Protein AF-A0A7W0RXZ9-F1 (afdb_monomer)

Structure (mmCIF, N/CA/C/O backbone):
data_AF-A0A7W0RXZ9-F1
#
_entry.id   AF-A0A7W0RXZ9-F1
#
loop_
_atom_site.group_PDB
_atom_site.id
_atom_site.type_symbol
_atom_site.label_atom_id
_atom_site.label_alt_id
_atom_site.label_comp_id
_atom_site.label_asym_id
_atom_site.label_entity_id
_atom_site.label_seq_id
_atom_site.pdbx_PDB_ins_code
_atom_site.Cartn_x
_atom_site.Cartn_y
_atom_site.Cartn_z
_atom_site.occupancy
_atom_site.B_iso_or_equiv
_atom_site.auth_seq_id
_atom_site.auth_comp_id
_atom_site.auth_asym_id
_atom_site.auth_atom_id
_atom_site.pdbx_PDB_model_num
ATOM 1 N N . ILE A 1 1 ? -9.878 -16.386 -8.943 1.00 94.69 1 ILE A N 1
ATOM 2 C CA . ILE A 1 1 ? -8.844 -15.367 -9.263 1.00 94.69 1 ILE A CA 1
ATOM 3 C C . ILE A 1 1 ? -9.575 -14.064 -9.523 1.00 94.69 1 ILE A C 1
ATOM 5 O O . ILE A 1 1 ? -10.590 -14.105 -10.211 1.00 94.69 1 ILE A O 1
ATOM 9 N N . GLY A 1 2 ? -9.108 -12.958 -8.958 1.00 97.19 2 GLY A N 1
ATOM 10 C CA . GLY A 1 2 ? -9.632 -11.623 -9.217 1.00 97.19 2 GLY A CA 1
ATOM 11 C C . GLY A 1 2 ? -8.710 -10.838 -10.143 1.00 97.19 2 GLY A C 1
ATOM 12 O O . GLY A 1 2 ? -7.491 -10.904 -9.982 1.00 97.19 2 GLY A O 1
ATOM 13 N N . LEU A 1 3 ? -9.295 -10.104 -11.083 1.00 98.25 3 LEU A N 1
ATOM 14 C CA . LEU A 1 3 ? -8.614 -9.111 -11.908 1.00 98.25 3 LEU A CA 1
ATOM 15 C C . LEU A 1 3 ? -9.191 -7.729 -11.593 1.00 98.25 3 LEU A C 1
ATOM 17 O O . LEU A 1 3 ? -10.402 -7.530 -11.698 1.00 98.25 3 LEU A O 1
ATOM 21 N N . ILE A 1 4 ? -8.328 -6.798 -11.200 1.00 97.75 4 ILE A N 1
ATOM 22 C CA . ILE A 1 4 ? -8.679 -5.413 -10.874 1.00 97.75 4 ILE A CA 1
ATOM 23 C C . ILE A 1 4 ? -7.952 -4.506 -11.865 1.00 97.75 4 ILE A C 1
ATOM 25 O O . ILE A 1 4 ? -6.741 -4.644 -12.051 1.00 97.75 4 ILE A O 1
ATOM 29 N N . ASP A 1 5 ? -8.675 -3.570 -12.473 1.00 97.62 5 ASP A N 1
ATOM 30 C CA . ASP A 1 5 ? -8.052 -2.461 -13.192 1.00 97.62 5 ASP A CA 1
ATOM 31 C C . ASP A 1 5 ? -7.591 -1.408 -12.177 1.00 97.62 5 ASP A C 1
ATOM 33 O O . ASP A 1 5 ? -8.399 -0.741 -11.530 1.00 97.62 5 ASP A O 1
ATOM 37 N N . ALA A 1 6 ? -6.276 -1.307 -12.012 1.00 96.81 6 ALA A N 1
ATOM 38 C CA . ALA A 1 6 ? -5.608 -0.369 -11.120 1.00 96.81 6 ALA A CA 1
ATOM 39 C C . ALA A 1 6 ? -4.872 0.731 -11.905 1.00 96.81 6 ALA A C 1
ATOM 41 O O . ALA A 1 6 ? -3.999 1.417 -11.370 1.00 96.81 6 ALA A O 1
ATOM 42 N N . SER A 1 7 ? -5.221 0.928 -13.180 1.00 97.62 7 SER A N 1
ATOM 43 C CA . SER A 1 7 ? -4.562 1.896 -14.066 1.00 97.62 7 SER A CA 1
ATOM 44 C C . SER A 1 7 ? -4.671 3.330 -13.563 1.00 97.62 7 SER A C 1
ATOM 46 O O . SER A 1 7 ? -3.842 4.158 -13.922 1.00 97.62 7 SER A O 1
ATOM 48 N N . ALA A 1 8 ? -5.630 3.620 -12.683 1.00 96.12 8 ALA A N 1
ATOM 49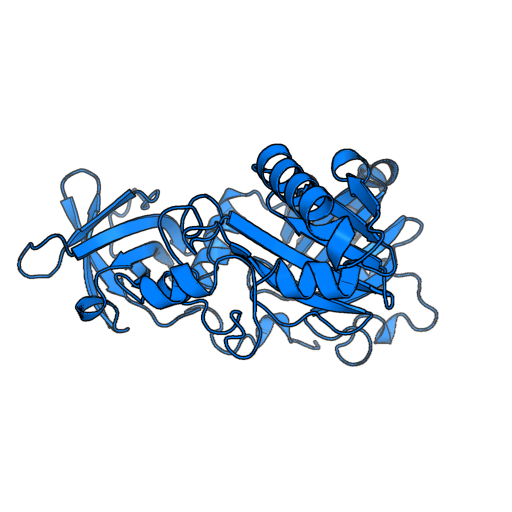 C CA . ALA A 1 8 ? -5.759 4.919 -12.039 1.00 96.12 8 ALA A CA 1
ATOM 50 C C . ALA A 1 8 ? -4.587 5.273 -11.109 1.00 96.12 8 ALA A C 1
ATOM 52 O O . ALA A 1 8 ? -4.444 6.447 -10.794 1.00 96.12 8 ALA A O 1
ATOM 53 N N . PHE A 1 9 ? -3.765 4.315 -10.650 1.00 97.31 9 PHE A N 1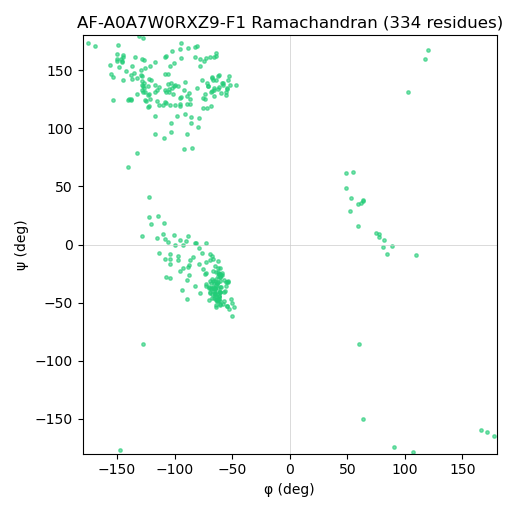
ATOM 54 C CA . PHE A 1 9 ? -2.631 4.611 -9.767 1.00 97.31 9 PHE A CA 1
ATOM 55 C C . PHE A 1 9 ? -1.719 5.703 -10.322 1.00 97.31 9 PHE A C 1
ATOM 57 O O . PHE A 1 9 ? -1.479 5.782 -11.522 1.00 97.31 9 PHE A O 1
ATOM 64 N N . THR A 1 10 ? -1.163 6.511 -9.433 1.00 98.00 10 THR A N 1
ATOM 65 C CA . THR A 1 10 ?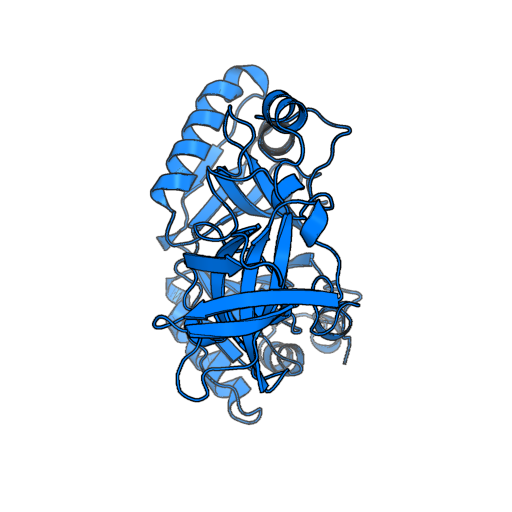 -0.194 7.548 -9.786 1.00 98.00 10 THR A CA 1
ATOM 66 C C . THR A 1 10 ? 1.175 6.909 -9.956 1.00 98.00 10 THR A C 1
ATOM 68 O O . THR A 1 10 ? 1.555 6.069 -9.139 1.00 98.00 10 THR A O 1
ATOM 71 N N . LYS A 1 11 ? 1.909 7.255 -11.018 1.00 98.44 11 LYS A N 1
ATOM 72 C CA . LYS A 1 11 ? 3.141 6.553 -11.404 1.00 98.44 11 LYS A CA 1
ATOM 73 C C . LYS A 1 11 ? 4.224 7.541 -11.818 1.00 98.44 11 LYS A C 1
ATOM 75 O O . LYS A 1 11 ? 4.042 8.289 -12.774 1.00 98.44 11 LYS A O 1
ATOM 80 N N . HIS A 1 12 ? 5.386 7.462 -11.179 1.00 98.62 12 HIS A N 1
ATOM 81 C CA . HIS A 1 12 ? 6.537 8.300 -11.515 1.00 98.62 12 HIS A CA 1
ATOM 82 C C . HIS A 1 12 ? 7.789 7.457 -11.759 1.00 98.62 12 HIS A C 1
ATOM 84 O O . HIS A 1 12 ? 8.101 6.555 -10.979 1.00 98.62 12 HIS A O 1
ATOM 90 N N . PHE A 1 13 ? 8.551 7.781 -12.805 1.00 98.50 13 PHE A N 1
ATOM 91 C CA . PHE A 1 13 ? 9.939 7.330 -12.927 1.00 98.50 13 PHE A CA 1
ATOM 92 C C . PHE A 1 13 ? 10.872 8.401 -12.392 1.00 98.50 13 PHE A C 1
ATOM 94 O O . PHE A 1 13 ? 10.816 9.542 -12.841 1.00 98.50 13 PHE A O 1
ATOM 101 N N . LEU A 1 14 ? 11.752 8.018 -11.472 1.00 98.56 14 LEU A N 1
ATOM 102 C CA . LEU A 1 14 ? 12.787 8.898 -10.945 1.00 98.56 14 LEU A CA 1
ATOM 103 C C . LEU A 1 14 ? 14.164 8.339 -11.293 1.00 98.56 14 LEU A C 1
ATOM 105 O O . LEU A 1 14 ? 14.390 7.130 -11.191 1.00 98.56 14 LEU A O 1
ATOM 109 N N . ARG A 1 15 ? 15.086 9.209 -11.708 1.00 98.31 15 ARG A N 1
ATOM 110 C CA . ARG A 1 15 ? 16.473 8.855 -12.041 1.00 98.31 15 ARG A CA 1
ATOM 111 C C . ARG A 1 15 ? 17.445 9.963 -11.656 1.00 98.31 15 ARG A C 1
ATOM 113 O O . ARG A 1 15 ? 17.043 11.111 -11.511 1.00 98.31 15 ARG A O 1
ATOM 120 N N . GLY A 1 16 ? 18.728 9.629 -11.593 1.00 97.88 16 GLY A N 1
ATOM 121 C CA . GLY A 1 16 ? 19.816 10.593 -11.411 1.00 97.88 16 GLY A CA 1
ATOM 122 C C . GLY A 1 16 ? 20.587 10.365 -10.113 1.00 97.88 16 GLY A C 1
ATOM 123 O O . GLY A 1 16 ? 20.061 9.734 -9.201 1.00 97.88 16 GLY A O 1
ATOM 124 N N . PRO A 1 17 ? 21.823 10.872 -10.013 1.00 97.44 17 PRO A N 1
ATOM 125 C CA . PRO A 1 17 ? 22.741 10.536 -8.922 1.00 97.44 17 PRO A CA 1
ATOM 126 C C . PRO A 1 17 ? 22.228 10.941 -7.530 1.00 97.44 17 PRO A C 1
ATOM 128 O O . PRO A 1 17 ? 22.601 10.324 -6.538 1.00 97.44 17 PRO A O 1
ATOM 131 N N . GLY A 1 18 ? 21.349 11.949 -7.438 1.00 98.12 18 GLY A N 1
ATOM 132 C CA . GLY A 1 18 ? 20.779 12.388 -6.160 1.00 98.12 18 GLY A CA 1
ATOM 133 C C . GLY A 1 18 ? 19.570 11.583 -5.683 1.00 98.12 18 GLY A C 1
ATOM 134 O O . GLY A 1 18 ? 19.141 11.733 -4.540 1.00 98.12 18 GLY A O 1
ATOM 135 N N . VAL A 1 19 ? 18.993 10.722 -6.531 1.00 98.50 19 VAL A N 1
ATOM 136 C CA . VAL A 1 19 ? 17.669 10.128 -6.275 1.00 98.50 19 VAL A CA 1
ATOM 137 C C . VAL A 1 19 ? 17.666 9.187 -5.071 1.00 98.50 19 VAL A C 1
ATOM 139 O O . VAL A 1 19 ? 16.698 9.164 -4.313 1.00 98.50 19 VAL A O 1
ATOM 142 N N . SER A 1 20 ? 18.745 8.427 -4.870 1.00 98.31 20 SER A N 1
ATOM 143 C CA . SER A 1 20 ? 18.849 7.475 -3.764 1.00 98.31 20 SER A CA 1
ATOM 144 C C . SER A 1 20 ? 18.921 8.204 -2.418 1.00 98.31 20 SER A C 1
ATOM 146 O O . SER A 1 20 ? 18.182 7.858 -1.503 1.00 98.31 20 SER A O 1
ATOM 148 N N . ALA A 1 21 ? 19.744 9.252 -2.307 1.00 98.38 21 ALA A N 1
ATOM 149 C CA . ALA A 1 21 ? 19.821 10.067 -1.092 1.00 98.38 21 ALA A CA 1
ATOM 150 C C . ALA A 1 21 ? 18.504 10.814 -0.828 1.00 98.38 21 ALA A C 1
ATOM 152 O O . ALA A 1 21 ? 18.001 10.810 0.295 1.00 98.38 21 ALA A O 1
ATOM 153 N N . PHE A 1 22 ? 17.897 11.372 -1.880 1.00 98.75 22 PHE A N 1
ATOM 154 C CA . PHE A 1 22 ? 16.609 12.049 -1.781 1.00 98.75 22 PHE A CA 1
ATOM 155 C C . PHE A 1 22 ? 15.493 11.123 -1.303 1.00 98.75 22 PHE A C 1
ATOM 157 O O . PHE A 1 22 ? 14.804 11.473 -0.355 1.00 98.75 22 PHE A O 1
ATOM 164 N N . LEU A 1 23 ? 15.296 9.953 -1.922 1.00 98.62 23 LEU A N 1
ATOM 165 C CA . LEU A 1 23 ? 14.218 9.036 -1.533 1.00 98.62 23 LEU A CA 1
ATOM 166 C C . LEU A 1 23 ? 14.438 8.435 -0.143 1.00 98.62 23 LEU A C 1
ATOM 168 O O . LEU A 1 23 ? 13.461 8.129 0.550 1.00 98.62 23 LEU A O 1
ATOM 172 N N . ASP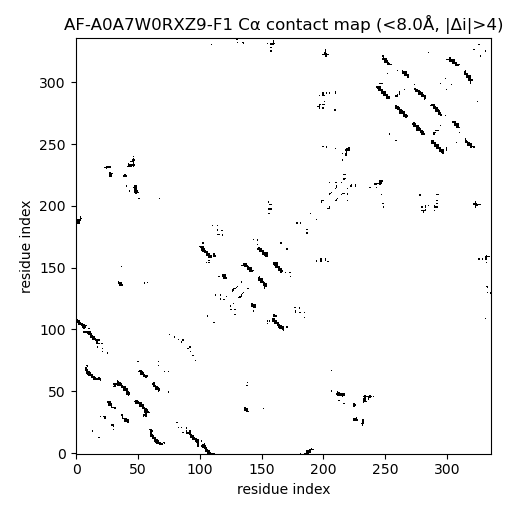 A 1 24 ? 15.699 8.274 0.266 1.00 98.31 24 ASP A N 1
ATOM 173 C CA . ASP A 1 24 ? 16.022 7.898 1.634 1.00 98.31 24 ASP A CA 1
ATOM 174 C C . ASP A 1 24 ? 15.570 9.015 2.591 1.00 98.31 24 ASP A C 1
ATOM 176 O O . ASP A 1 24 ? 14.741 8.773 3.455 1.00 98.31 24 ASP A O 1
ATOM 180 N N . TRP A 1 25 ? 15.947 10.271 2.379 1.00 98.62 25 TRP A N 1
ATOM 181 C CA . TRP A 1 25 ? 15.463 11.368 3.226 1.00 98.62 25 TRP A CA 1
ATOM 182 C C . TRP A 1 25 ? 13.939 11.620 3.135 1.00 98.62 25 TRP A C 1
ATOM 184 O O . TRP A 1 25 ? 13.289 11.963 4.123 1.00 98.62 25 TRP A O 1
ATOM 194 N N . PHE A 1 26 ? 13.345 11.482 1.954 1.00 98.62 26 PHE A N 1
ATOM 195 C CA . PHE A 1 26 ? 11.951 11.846 1.687 1.00 98.62 26 PHE A CA 1
ATOM 196 C C . PHE A 1 26 ? 10.957 10.866 2.316 1.00 98.62 26 PHE A C 1
ATOM 198 O O . PHE A 1 26 ? 9.810 11.233 2.577 1.00 98.62 26 PHE A O 1
ATOM 205 N N . THR A 1 27 ? 11.378 9.619 2.553 1.00 98.50 27 THR A N 1
ATOM 206 C CA . THR A 1 27 ? 10.480 8.551 2.996 1.00 98.50 27 THR A CA 1
ATOM 207 C C . THR A 1 27 ? 10.933 7.859 4.280 1.00 98.50 27 THR A C 1
ATOM 209 O O . THR A 1 27 ? 12.118 7.779 4.595 1.00 98.50 27 THR A O 1
ATOM 212 N N . THR A 1 28 ? 9.972 7.331 5.041 1.00 98.62 28 THR A N 1
ATOM 213 C CA . THR A 1 28 ? 10.212 6.814 6.398 1.00 98.62 28 THR A CA 1
ATOM 214 C C . THR A 1 28 ? 10.960 5.486 6.444 1.00 98.62 28 THR A C 1
ATOM 216 O O . THR A 1 28 ? 11.559 5.161 7.466 1.00 98.62 28 THR A O 1
ATOM 219 N N . ASN A 1 29 ? 10.893 4.674 5.389 1.00 98.12 29 ASN A N 1
ATOM 220 C CA . ASN A 1 29 ? 11.461 3.326 5.370 1.00 98.12 29 ASN A CA 1
ATOM 221 C C . ASN A 1 29 ? 12.868 3.305 4.748 1.00 98.12 29 ASN A C 1
ATOM 223 O O . ASN A 1 29 ? 13.305 4.258 4.102 1.00 98.12 29 ASN A O 1
ATOM 227 N N . ARG A 1 30 ? 13.574 2.181 4.894 1.00 97.31 30 ARG A N 1
ATOM 228 C CA . ARG A 1 30 ? 14.785 1.899 4.114 1.00 97.31 30 ARG A CA 1
ATOM 229 C C . ARG A 1 30 ? 14.433 1.697 2.648 1.00 97.31 30 ARG A C 1
ATOM 231 O O . ARG A 1 30 ? 13.435 1.046 2.315 1.00 97.31 30 ARG A O 1
ATOM 238 N N . LEU A 1 31 ? 15.308 2.174 1.769 1.00 97.56 31 LEU A N 1
ATOM 239 C CA . LEU A 1 31 ? 15.174 1.906 0.345 1.00 97.56 31 LEU A CA 1
ATOM 240 C C . LEU A 1 31 ? 15.394 0.421 0.020 1.00 97.56 31 LEU A C 1
ATOM 242 O O . LEU A 1 31 ? 16.235 -0.246 0.635 1.00 97.56 31 LEU A O 1
ATOM 246 N N . PRO A 1 32 ? 14.659 -0.122 -0.966 1.00 97.69 32 PRO A N 1
ATOM 247 C CA . PRO A 1 32 ? 14.819 -1.507 -1.356 1.00 97.69 32 PRO A CA 1
ATOM 248 C C . PRO A 1 32 ? 16.133 -1.708 -2.125 1.00 97.69 32 PRO A C 1
ATOM 250 O O . PRO A 1 32 ? 16.728 -0.778 -2.675 1.00 97.69 32 PRO A O 1
ATOM 253 N N . LYS A 1 33 ? 16.594 -2.961 -2.193 1.00 98.25 33 LYS A N 1
ATOM 254 C CA . LYS A 1 33 ? 17.671 -3.360 -3.115 1.00 98.25 33 LYS A CA 1
ATOM 255 C C . LYS A 1 33 ? 17.172 -3.305 -4.564 1.00 98.25 33 LYS A C 1
ATOM 257 O O . LYS A 1 33 ? 15.968 -3.355 -4.806 1.00 98.25 33 LYS A O 1
ATOM 262 N N . VAL A 1 34 ? 18.087 -3.263 -5.530 1.00 98.38 34 VAL A N 1
ATOM 263 C CA . VAL A 1 34 ? 17.736 -3.360 -6.958 1.00 98.38 34 VAL A CA 1
ATOM 264 C C . VAL A 1 34 ? 16.905 -4.627 -7.225 1.00 98.38 34 VAL A C 1
ATOM 266 O O . VAL A 1 34 ? 17.208 -5.699 -6.699 1.00 98.38 34 VAL A O 1
ATOM 269 N N . GLY A 1 35 ? 15.827 -4.489 -7.999 1.00 98.12 35 GLY A N 1
ATOM 270 C CA . GLY A 1 35 ? 14.848 -5.541 -8.299 1.00 98.12 35 GLY A CA 1
ATOM 271 C C . GLY A 1 35 ? 13.850 -5.828 -7.170 1.00 98.12 35 GLY A C 1
ATOM 272 O O . GLY A 1 35 ? 13.081 -6.789 -7.251 1.00 98.12 35 GLY A O 1
ATOM 273 N N . ARG A 1 36 ? 13.860 -5.037 -6.090 1.00 98.31 36 ARG A N 1
ATOM 274 C CA . ARG A 1 36 ? 12.995 -5.222 -4.918 1.00 98.31 36 ARG A CA 1
ATOM 275 C C . ARG A 1 36 ? 12.054 -4.042 -4.720 1.00 98.31 36 ARG A C 1
ATOM 277 O O . ARG A 1 36 ? 12.319 -2.927 -5.168 1.00 98.31 36 ARG A O 1
ATOM 284 N N . LEU A 1 37 ? 10.963 -4.338 -4.025 1.00 97.19 37 LEU A N 1
ATOM 285 C CA . LEU A 1 37 ? 9.911 -3.406 -3.656 1.00 97.19 37 LEU A CA 1
ATOM 286 C C . LEU A 1 37 ? 10.001 -3.061 -2.171 1.00 97.19 37 LEU A C 1
ATOM 288 O O . LEU A 1 37 ? 10.332 -3.925 -1.352 1.00 97.19 37 LEU A O 1
ATOM 292 N N . SER A 1 38 ? 9.636 -1.835 -1.818 1.00 96.00 38 SER A N 1
ATOM 293 C CA . SER A 1 38 ? 9.268 -1.472 -0.451 1.00 96.00 38 SER A CA 1
ATOM 294 C C . SER A 1 38 ? 8.003 -0.621 -0.448 1.00 96.00 38 SER A C 1
ATOM 296 O O . SER A 1 38 ? 7.755 0.142 -1.378 1.00 96.00 38 SER A O 1
ATOM 298 N N . LEU A 1 39 ? 7.204 -0.776 0.607 1.00 96.44 39 LEU A N 1
ATOM 299 C CA . LEU A 1 39 ? 6.152 0.171 0.959 1.00 96.44 39 LEU A CA 1
ATOM 300 C C . LEU A 1 39 ? 6.750 1.186 1.937 1.00 96.44 39 LEU A C 1
ATOM 302 O O . LEU A 1 39 ? 7.454 0.798 2.879 1.00 96.44 39 LEU A O 1
ATOM 306 N N . THR A 1 40 ? 6.504 2.466 1.701 1.00 97.56 40 THR A N 1
ATOM 307 C CA . THR A 1 40 ? 7.060 3.560 2.498 1.00 97.56 40 THR A CA 1
ATOM 308 C C . THR A 1 40 ? 6.112 4.755 2.511 1.00 97.56 40 THR A C 1
ATOM 310 O O . THR A 1 40 ? 5.212 4.854 1.676 1.00 97.56 40 THR A O 1
ATOM 313 N N . TYR A 1 41 ? 6.324 5.675 3.447 1.00 98.06 41 TYR A N 1
ATOM 314 C CA . TYR A 1 41 ? 5.488 6.859 3.615 1.00 98.06 41 TYR A CA 1
ATOM 315 C C . TYR A 1 41 ? 6.328 8.115 3.453 1.00 98.06 41 TYR A C 1
ATOM 317 O O . TYR A 1 41 ? 7.463 8.157 3.919 1.00 98.06 41 TYR A O 1
ATOM 325 N N . ALA A 1 42 ? 5.766 9.139 2.822 1.00 98.00 42 ALA A N 1
ATOM 326 C CA . ALA A 1 42 ? 6.285 10.498 2.904 1.00 98.00 42 ALA A CA 1
ATOM 327 C C . ALA A 1 42 ? 5.439 11.266 3.923 1.00 98.00 42 ALA A C 1
ATOM 329 O O . ALA A 1 42 ? 4.213 11.105 3.955 1.00 98.00 42 ALA A O 1
ATOM 330 N N . LEU A 1 43 ? 6.078 12.064 4.775 1.00 98.31 43 LEU A N 1
ATOM 331 C CA . LEU A 1 43 ? 5.390 12.798 5.837 1.00 98.31 43 LEU A CA 1
ATOM 332 C C . LEU A 1 43 ? 5.196 14.266 5.473 1.00 98.31 43 LEU A C 1
ATOM 334 O O . LEU A 1 43 ? 5.778 14.775 4.523 1.00 98.31 43 LEU A O 1
ATOM 338 N N . THR A 1 44 ? 4.344 14.940 6.233 1.00 97.25 44 THR A N 1
ATOM 339 C CA . THR A 1 44 ? 4.291 16.400 6.289 1.00 97.25 44 THR A CA 1
ATOM 340 C C . THR A 1 44 ? 5.355 16.930 7.253 1.00 97.25 44 THR A C 1
ATOM 342 O O . THR A 1 44 ? 5.901 16.181 8.066 1.00 97.25 44 THR A O 1
ATOM 345 N N . GLU A 1 45 ? 5.571 18.245 7.261 1.00 96.56 45 GLU A N 1
ATOM 346 C CA . GLU A 1 45 ? 6.379 18.916 8.292 1.00 96.56 45 GLU A CA 1
ATOM 347 C C . GLU A 1 45 ? 5.831 18.699 9.712 1.00 96.56 45 GLU A C 1
ATOM 349 O O . GLU A 1 45 ? 6.589 18.727 10.677 1.00 96.56 45 GLU A O 1
ATOM 354 N N . ALA A 1 46 ? 4.528 18.419 9.844 1.00 97.00 46 ALA A N 1
ATOM 355 C CA . ALA A 1 46 ? 3.885 18.071 11.109 1.00 97.00 46 ALA A CA 1
ATOM 356 C C . ALA A 1 46 ? 4.067 16.588 11.504 1.00 97.00 46 ALA A C 1
ATOM 358 O O . ALA A 1 46 ? 3.531 16.157 12.521 1.00 97.00 46 ALA A O 1
ATOM 359 N N . GLY A 1 47 ? 4.792 15.789 10.711 1.00 97.75 47 GLY A N 1
ATOM 360 C CA . GLY A 1 47 ? 5.072 14.378 11.001 1.00 97.75 47 GLY A CA 1
ATOM 361 C C . GLY A 1 47 ? 3.912 13.414 10.724 1.00 97.75 47 GLY A C 1
ATOM 362 O O . GLY A 1 47 ? 3.984 12.238 11.085 1.00 97.75 47 GLY A O 1
ATOM 363 N N . THR A 1 48 ? 2.841 13.884 10.083 1.00 97.69 48 THR A N 1
ATOM 364 C CA . THR A 1 48 ? 1.683 13.062 9.690 1.00 97.69 48 THR A CA 1
ATOM 365 C C . THR A 1 48 ? 1.808 12.557 8.259 1.00 97.69 48 THR A C 1
ATOM 367 O O . THR A 1 48 ? 2.596 13.090 7.476 1.00 97.69 48 THR A O 1
ATOM 370 N N . VAL A 1 49 ? 1.065 11.507 7.899 1.00 97.38 49 VAL A N 1
ATOM 371 C CA . VAL A 1 49 ? 1.223 10.862 6.585 1.00 97.38 49 VAL A CA 1
ATOM 372 C C . VAL A 1 49 ? 0.753 11.790 5.464 1.00 97.38 49 VAL A C 1
ATOM 374 O O . VAL A 1 49 ? -0.417 12.173 5.391 1.00 97.38 49 VAL A O 1
ATOM 377 N N . ARG A 1 50 ? 1.671 12.132 4.555 1.00 96.25 50 ARG A N 1
ATOM 378 C CA . ARG A 1 50 ? 1.398 12.955 3.373 1.00 96.25 50 ARG A CA 1
ATOM 379 C C . ARG A 1 50 ? 1.081 12.121 2.143 1.00 96.25 50 ARG A C 1
ATOM 381 O O . ARG A 1 50 ? 0.199 12.526 1.394 1.00 96.25 50 ARG A O 1
ATOM 388 N N . SER A 1 51 ? 1.779 11.004 1.964 1.00 95.75 51 SER A N 1
ATOM 389 C CA . SER A 1 51 ? 1.606 10.081 0.840 1.00 95.75 51 SER A CA 1
ATOM 390 C C . SER A 1 51 ? 2.100 8.686 1.232 1.00 95.75 51 SER A C 1
ATOM 392 O O . SER A 1 51 ? 2.980 8.545 2.085 1.00 95.75 51 SER A O 1
ATOM 394 N N . GLU A 1 52 ? 1.567 7.661 0.577 1.00 96.56 52 GLU A N 1
ATOM 395 C CA . GLU A 1 52 ? 2.063 6.283 0.631 1.00 96.56 52 GLU A CA 1
ATOM 396 C C . GLU A 1 52 ? 2.615 5.906 -0.746 1.00 96.56 52 GLU A C 1
ATOM 398 O O . GLU A 1 52 ? 1.986 6.189 -1.767 1.00 96.56 52 GLU A O 1
ATOM 403 N N . TYR A 1 53 ? 3.784 5.266 -0.770 1.00 97.44 53 TYR A N 1
ATOM 404 C CA . TYR A 1 53 ? 4.443 4.834 -1.996 1.00 97.44 53 TYR A CA 1
ATOM 405 C C . TYR A 1 53 ? 4.819 3.360 -1.933 1.00 97.44 53 TYR A C 1
ATOM 407 O O . TYR A 1 53 ? 5.486 2.913 -0.997 1.00 97.44 53 TYR A O 1
ATOM 415 N N . THR A 1 54 ? 4.500 2.638 -3.003 1.00 98.06 54 THR A N 1
ATOM 416 C CA . THR A 1 54 ? 5.252 1.444 -3.386 1.00 98.06 54 THR A CA 1
ATOM 417 C C . THR A 1 54 ? 6.422 1.881 -4.261 1.00 98.06 54 THR A C 1
ATOM 419 O O . THR A 1 54 ? 6.228 2.494 -5.310 1.00 98.06 54 THR A O 1
ATOM 422 N N . ILE A 1 55 ? 7.645 1.569 -3.835 1.00 98.38 55 ILE A N 1
ATOM 423 C CA . ILE A 1 55 ? 8.876 1.903 -4.555 1.00 98.38 55 ILE A CA 1
ATOM 424 C C . ILE A 1 55 ? 9.495 0.631 -5.117 1.00 98.38 55 ILE A C 1
ATOM 426 O O . ILE A 1 55 ? 9.902 -0.245 -4.358 1.00 98.38 55 ILE A O 1
ATOM 430 N N . LEU A 1 56 ? 9.648 0.561 -6.440 1.00 98.69 56 LEU A N 1
ATOM 431 C CA . LEU A 1 56 ? 10.537 -0.386 -7.110 1.00 98.69 56 LEU A CA 1
ATOM 432 C C . LEU A 1 56 ? 11.881 0.283 -7.386 1.00 98.69 56 LEU A C 1
ATOM 434 O O . LEU A 1 56 ? 11.948 1.249 -8.147 1.00 98.69 56 LEU A O 1
ATOM 438 N N . ARG A 1 57 ? 12.972 -0.280 -6.859 1.00 98.56 57 ARG A N 1
ATOM 439 C CA . ARG A 1 57 ? 14.322 0.112 -7.285 1.00 98.56 57 ARG A CA 1
ATOM 440 C C . ARG A 1 57 ? 14.715 -0.685 -8.525 1.00 98.56 57 ARG A C 1
ATOM 442 O O . ARG A 1 57 ? 15.011 -1.873 -8.431 1.00 98.56 57 ARG A O 1
ATOM 449 N N . ARG A 1 58 ? 14.693 -0.049 -9.696 1.00 98.00 58 ARG A N 1
ATOM 450 C CA . ARG A 1 58 ? 14.981 -0.687 -10.995 1.00 98.00 58 ARG A CA 1
ATOM 451 C C . ARG A 1 58 ? 16.476 -0.795 -11.281 1.00 98.00 58 ARG A C 1
ATOM 453 O O . ARG A 1 58 ? 16.907 -1.781 -11.864 1.00 98.00 58 ARG A O 1
ATOM 460 N N . ALA A 1 59 ? 17.251 0.196 -10.856 1.00 97.75 59 ALA A N 1
ATOM 461 C CA . ALA A 1 59 ? 18.711 0.212 -10.929 1.00 97.75 59 ALA A CA 1
ATOM 462 C C . ALA A 1 59 ? 19.273 0.987 -9.728 1.00 97.75 59 ALA A C 1
ATOM 464 O O . ALA A 1 59 ? 18.509 1.417 -8.864 1.00 97.75 59 ALA A O 1
ATOM 465 N N . GLU A 1 60 ? 20.594 1.153 -9.662 1.00 96.50 60 GLU A N 1
ATOM 466 C CA . GLU A 1 60 ? 21.257 1.895 -8.582 1.00 96.50 60 GLU A CA 1
ATOM 467 C C . GLU A 1 60 ? 20.617 3.274 -8.364 1.00 96.50 60 GLU A C 1
ATOM 469 O O . GLU A 1 60 ? 20.142 3.532 -7.258 1.00 96.50 60 GLU A O 1
ATOM 474 N N . ASP A 1 61 ? 20.448 4.037 -9.449 1.00 97.19 61 ASP A N 1
ATOM 475 C CA . ASP A 1 61 ? 19.852 5.379 -9.468 1.00 97.19 61 ASP A CA 1
ATOM 476 C C . ASP A 1 61 ? 18.630 5.470 -10.394 1.00 97.19 61 ASP A C 1
ATOM 478 O O . ASP A 1 61 ? 18.451 6.430 -11.147 1.00 97.19 61 ASP A O 1
ATOM 482 N N . ALA A 1 62 ? 17.784 4.436 -10.379 1.00 98.31 62 ALA A N 1
ATOM 483 C CA . ALA A 1 62 ? 16.515 4.447 -11.102 1.00 98.31 62 ALA A CA 1
ATOM 484 C C . ALA A 1 62 ? 15.407 3.783 -10.287 1.00 98.31 62 ALA A C 1
ATOM 486 O O . ALA A 1 62 ? 15.508 2.612 -9.910 1.00 98.31 62 ALA A O 1
ATOM 487 N N . TYR A 1 63 ? 14.324 4.521 -10.075 1.00 98.75 63 TYR A N 1
ATOM 488 C CA . TYR A 1 63 ? 13.202 4.127 -9.238 1.00 98.75 63 TYR A CA 1
ATOM 489 C C . TYR A 1 63 ? 11.885 4.303 -9.988 1.00 98.75 63 TYR A C 1
ATOM 491 O O . TYR A 1 63 ? 11.746 5.164 -10.859 1.00 98.75 63 TYR A O 1
ATOM 499 N N . TYR A 1 64 ? 10.920 3.461 -9.646 1.00 98.69 64 TYR A N 1
ATOM 500 C CA . TYR A 1 64 ? 9.542 3.576 -10.087 1.00 98.69 64 TYR A CA 1
ATOM 501 C C . TYR A 1 64 ? 8.648 3.649 -8.856 1.00 98.69 64 TYR A C 1
ATOM 503 O O . TYR A 1 64 ? 8.663 2.743 -8.022 1.00 98.69 64 TYR A O 1
ATOM 511 N N . LEU A 1 65 ? 7.945 4.767 -8.725 1.00 98.50 65 LEU A N 1
ATOM 512 C CA . LEU A 1 65 ? 7.083 5.087 -7.597 1.00 98.50 65 LEU A CA 1
ATOM 513 C C . LEU A 1 65 ? 5.635 4.909 -8.028 1.00 98.50 65 LEU A C 1
ATOM 515 O O . LEU A 1 65 ? 5.231 5.448 -9.057 1.00 98.50 65 LEU A O 1
ATOM 519 N N . VAL A 1 66 ? 4.868 4.198 -7.210 1.00 98.31 66 VAL A N 1
ATOM 520 C CA . VAL A 1 66 ? 3.428 4.016 -7.378 1.00 98.31 66 VAL A CA 1
ATOM 521 C C . VAL A 1 66 ? 2.733 4.537 -6.126 1.00 98.31 66 VAL A C 1
ATOM 523 O O . VAL A 1 66 ? 3.067 4.099 -5.024 1.00 98.31 66 VAL A O 1
ATOM 526 N N . SER A 1 67 ? 1.789 5.461 -6.285 1.00 96.62 67 SER A N 1
ATOM 527 C CA . SER A 1 67 ? 0.952 5.975 -5.194 1.00 96.62 67 SER A CA 1
ATOM 528 C C . SER A 1 67 ? -0.533 5.968 -5.563 1.00 96.62 67 SER A C 1
ATOM 530 O O . SER A 1 67 ? -0.937 5.532 -6.648 1.00 96.62 67 SER A O 1
ATOM 532 N N . ALA A 1 68 ? -1.376 6.411 -4.632 1.00 93.06 68 ALA A N 1
ATOM 533 C CA . ALA A 1 68 ? -2.821 6.343 -4.774 1.00 93.06 68 ALA A CA 1
ATOM 534 C C . ALA A 1 68 ? -3.329 7.166 -5.973 1.00 93.06 68 ALA A C 1
ATOM 536 O O . ALA A 1 68 ? -2.979 8.331 -6.164 1.00 93.06 68 ALA A O 1
ATOM 537 N N . GLY A 1 69 ? -4.213 6.559 -6.768 1.00 90.81 69 GLY A N 1
ATOM 538 C CA . GLY A 1 69 ? -4.709 7.166 -8.005 1.00 90.81 69 GLY A CA 1
ATOM 539 C C . GLY A 1 69 ? -5.598 8.393 -7.813 1.00 90.81 69 GLY A C 1
ATOM 540 O O . GLY A 1 69 ? -5.536 9.341 -8.582 1.00 90.81 69 GLY A O 1
ATOM 541 N N . ALA A 1 70 ? -6.388 8.432 -6.737 1.00 89.81 70 ALA A N 1
ATOM 542 C CA . ALA A 1 70 ? -7.235 9.588 -6.429 1.00 89.81 70 ALA A CA 1
ATOM 543 C C . ALA A 1 70 ? -6.437 10.843 -6.012 1.00 89.81 70 ALA A C 1
ATOM 545 O O . ALA A 1 70 ? -7.019 11.915 -5.858 1.00 89.81 70 ALA A O 1
ATOM 546 N N . TRP A 1 71 ? -5.121 10.711 -5.820 1.00 91.94 71 TRP A N 1
ATOM 547 C CA . TRP A 1 71 ? -4.248 11.735 -5.251 1.00 91.94 71 TRP A CA 1
ATOM 548 C C . TRP A 1 71 ? -3.097 12.118 -6.191 1.00 91.94 71 TRP A C 1
ATOM 550 O O . TRP A 1 71 ? -2.095 12.644 -5.726 1.00 91.94 71 TRP A O 1
ATOM 560 N N . THR A 1 72 ? -3.236 11.915 -7.508 1.00 95.38 72 THR A N 1
ATOM 561 C CA . THR A 1 72 ? -2.171 12.179 -8.496 1.00 95.38 72 THR A CA 1
ATOM 562 C C . THR A 1 72 ? -1.549 13.563 -8.375 1.00 95.38 72 THR A C 1
ATOM 564 O O . THR A 1 72 ? -0.369 13.656 -8.055 1.00 95.38 72 THR A O 1
ATOM 567 N N . ALA A 1 73 ? -2.325 14.637 -8.553 1.00 95.75 73 ALA A N 1
ATOM 568 C CA . ALA A 1 73 ? -1.797 16.000 -8.433 1.00 95.75 73 ALA A CA 1
ATOM 569 C C . ALA A 1 73 ? -1.274 16.282 -7.015 1.00 95.75 73 ALA A C 1
ATOM 571 O O . ALA A 1 73 ? -0.232 16.898 -6.827 1.00 95.75 73 ALA A O 1
ATOM 572 N N . TYR A 1 74 ? -1.972 15.756 -6.005 1.00 94.50 74 TYR A N 1
ATOM 573 C CA . TYR A 1 74 ? -1.610 15.936 -4.606 1.00 94.50 74 TYR A CA 1
ATOM 574 C C . TYR A 1 74 ? -0.231 15.345 -4.283 1.00 94.50 74 TYR A C 1
ATOM 576 O O . TYR A 1 74 ? 0.556 15.983 -3.588 1.00 94.50 74 TYR A O 1
ATOM 584 N N . ASP A 1 75 ? 0.077 14.146 -4.763 1.00 95.31 75 ASP A N 1
ATOM 585 C CA . ASP A 1 75 ? 1.365 13.484 -4.551 1.00 95.31 75 ASP A CA 1
ATOM 586 C C . ASP A 1 75 ? 2.450 14.047 -5.473 1.00 95.31 75 ASP A C 1
ATOM 588 O O . ASP A 1 75 ? 3.565 14.300 -5.014 1.00 95.31 75 ASP A O 1
ATOM 592 N N . HIS A 1 76 ? 2.110 14.303 -6.740 1.00 97.06 76 HIS A N 1
ATOM 593 C CA . HIS A 1 76 ? 3.014 14.863 -7.742 1.00 97.06 76 HIS A CA 1
ATOM 594 C C . HIS A 1 76 ? 3.579 16.220 -7.310 1.00 97.06 76 HIS A C 1
ATOM 596 O O . HIS A 1 76 ? 4.796 16.388 -7.270 1.00 97.06 76 HIS A O 1
ATOM 602 N N . ASP A 1 77 ? 2.728 17.164 -6.901 1.00 97.31 77 ASP A N 1
ATOM 603 C CA . ASP A 1 77 ? 3.173 18.515 -6.537 1.00 97.31 77 ASP A CA 1
ATOM 604 C C . ASP A 1 77 ? 4.084 18.499 -5.304 1.00 97.31 77 ASP A C 1
ATOM 606 O O . ASP A 1 77 ? 5.074 19.228 -5.235 1.00 97.31 77 ASP A O 1
ATOM 610 N N . PHE A 1 78 ? 3.782 17.629 -4.335 1.00 97.31 78 PHE A N 1
ATOM 611 C CA . PHE A 1 78 ? 4.615 17.471 -3.146 1.00 97.31 78 PHE A CA 1
ATOM 612 C C . PHE A 1 78 ? 5.974 16.858 -3.479 1.00 97.31 78 PHE A C 1
ATOM 614 O O . PHE A 1 78 ? 6.997 17.332 -2.987 1.00 97.31 78 PHE A O 1
ATOM 621 N N . LEU A 1 79 ? 5.989 15.841 -4.344 1.00 98.38 79 LEU A N 1
ATOM 622 C CA . LEU A 1 79 ? 7.215 15.215 -4.819 1.00 98.38 79 LEU A CA 1
ATOM 623 C C . LEU A 1 79 ? 8.088 16.209 -5.596 1.00 98.38 79 LEU A C 1
ATOM 625 O O . LEU A 1 79 ? 9.275 16.321 -5.297 1.00 98.38 79 LEU A O 1
ATOM 629 N N . LEU A 1 80 ? 7.516 16.951 -6.552 1.00 98.25 80 LEU A N 1
ATOM 630 C CA . LEU A 1 80 ? 8.254 17.934 -7.348 1.00 98.25 80 LEU A CA 1
ATOM 631 C C . LEU A 1 80 ? 8.840 19.042 -6.480 1.00 98.25 80 LEU A C 1
ATOM 633 O O . LEU A 1 80 ? 10.023 19.350 -6.613 1.00 98.25 80 LEU A O 1
ATOM 637 N N . LYS A 1 81 ? 8.040 19.598 -5.563 1.00 98.19 81 LYS A N 1
ATOM 638 C CA . LYS A 1 81 ? 8.508 20.654 -4.664 1.00 98.19 81 LYS A CA 1
ATOM 639 C C . LYS A 1 81 ? 9.656 20.168 -3.781 1.00 98.19 81 LYS A C 1
ATOM 641 O O . LYS A 1 81 ? 10.657 20.862 -3.641 1.00 98.19 81 LYS A O 1
ATOM 646 N N . ALA A 1 82 ? 9.538 18.961 -3.227 1.00 98.25 82 ALA A N 1
ATOM 647 C CA . ALA A 1 82 ? 10.594 18.372 -2.411 1.00 98.25 82 ALA A CA 1
ATOM 648 C C . ALA A 1 82 ? 11.873 18.103 -3.223 1.00 98.25 82 ALA A C 1
ATOM 650 O O . ALA A 1 82 ? 12.970 18.324 -2.714 1.00 98.25 82 ALA A O 1
ATOM 651 N N . ILE A 1 83 ? 11.747 17.655 -4.479 1.00 98.44 83 ILE A N 1
ATOM 652 C CA . ILE A 1 83 ? 12.889 17.479 -5.386 1.00 98.44 83 ILE A CA 1
ATOM 653 C C . ILE A 1 83 ? 13.559 18.825 -5.673 1.00 98.44 83 ILE A C 1
ATOM 655 O O . ILE A 1 83 ? 14.778 18.920 -5.556 1.00 98.44 83 ILE A O 1
ATOM 659 N N . GLU A 1 84 ? 12.794 19.860 -6.022 1.00 98.19 84 GLU A N 1
ATOM 660 C CA . GLU A 1 84 ? 13.318 21.204 -6.299 1.00 98.19 84 GLU A CA 1
ATOM 661 C C . GLU A 1 84 ? 14.108 21.748 -5.100 1.00 98.19 84 GLU A C 1
ATOM 663 O O . GLU A 1 84 ? 15.266 22.140 -5.247 1.00 98.19 84 GLU A O 1
ATOM 668 N N . ASP A 1 85 ? 13.529 21.663 -3.900 1.00 98.12 85 ASP A N 1
ATOM 669 C CA . ASP A 1 85 ? 14.144 22.160 -2.665 1.00 98.12 85 ASP A CA 1
ATOM 670 C C . ASP A 1 85 ? 15.421 21.407 -2.280 1.00 98.12 85 ASP A C 1
ATOM 672 O O . ASP A 1 85 ? 16.320 21.975 -1.657 1.00 98.12 85 ASP A O 1
ATOM 676 N N . LYS A 1 86 ? 15.501 20.116 -2.619 1.00 97.88 86 LYS A N 1
ATOM 677 C CA . LYS A 1 86 ? 16.594 19.233 -2.197 1.00 97.88 86 LYS A CA 1
ATOM 678 C C . LYS A 1 86 ? 17.619 18.918 -3.273 1.00 97.88 86 LYS A C 1
ATOM 680 O O . LYS A 1 86 ? 18.677 18.380 -2.951 1.00 97.88 86 LYS A O 1
ATOM 685 N N . THR A 1 87 ? 17.377 19.306 -4.520 1.00 97.94 87 THR A N 1
ATOM 686 C CA . THR A 1 87 ? 18.355 19.171 -5.610 1.00 97.94 87 THR A CA 1
ATOM 687 C C . THR A 1 87 ? 19.694 19.862 -5.297 1.00 97.94 87 THR A C 1
ATOM 689 O O . THR A 1 87 ? 20.728 19.259 -5.584 1.00 97.94 87 THR A O 1
ATOM 692 N N . PRO A 1 88 ? 19.751 21.057 -4.666 1.00 98.19 88 PRO A N 1
ATOM 693 C CA . PRO A 1 88 ? 21.030 21.658 -4.273 1.00 98.19 88 PRO A CA 1
ATOM 694 C C . PRO A 1 88 ? 21.836 20.828 -3.259 1.00 98.19 88 PRO A C 1
ATOM 696 O O . PRO A 1 88 ? 23.058 20.934 -3.226 1.00 98.19 88 PRO A O 1
ATOM 699 N N . GLU A 1 89 ? 21.163 20.018 -2.436 1.00 98.06 89 GLU A N 1
ATOM 700 C CA . GLU A 1 89 ? 21.776 19.195 -1.385 1.00 98.06 89 GLU A CA 1
ATOM 701 C C . GLU A 1 89 ? 22.177 17.807 -1.903 1.00 98.06 89 GLU A C 1
ATOM 703 O O . GLU A 1 89 ? 23.297 17.357 -1.672 1.00 98.06 89 GLU A O 1
ATOM 708 N N . PHE A 1 90 ? 21.280 17.131 -2.625 1.00 97.94 90 PHE A N 1
ATOM 709 C CA . PHE A 1 90 ? 21.483 15.747 -3.069 1.00 97.94 90 PHE A CA 1
ATOM 710 C C . PHE A 1 90 ? 22.016 15.625 -4.500 1.00 97.94 90 PHE A C 1
ATOM 712 O O . PHE A 1 90 ? 22.476 14.556 -4.895 1.00 97.94 90 PHE A O 1
ATOM 719 N N . GLY A 1 91 ? 21.988 16.705 -5.279 1.00 97.75 91 GLY A N 1
ATOM 720 C CA . GLY A 1 91 ? 22.373 16.715 -6.686 1.00 97.75 91 GLY A CA 1
ATOM 721 C C . GLY A 1 91 ? 21.208 16.426 -7.642 1.00 97.75 91 GLY A C 1
ATOM 722 O O . GLY A 1 91 ? 20.053 16.347 -7.222 1.00 97.75 91 GLY A O 1
ATOM 723 N N . PRO A 1 92 ? 21.493 16.291 -8.953 1.00 97.81 92 PRO A N 1
ATOM 724 C CA . PRO A 1 92 ? 20.466 16.193 -9.986 1.00 97.81 92 PRO A CA 1
ATOM 725 C C . PRO A 1 92 ? 19.524 14.998 -9.807 1.00 97.81 92 PRO A C 1
ATOM 727 O O . PRO A 1 92 ? 19.962 13.849 -9.679 1.00 97.81 92 PRO A O 1
ATOM 730 N N . ILE A 1 93 ? 18.224 15.284 -9.870 1.00 98.62 93 ILE A N 1
ATOM 731 C CA . ILE A 1 93 ? 17.133 14.311 -9.820 1.00 98.62 93 ILE A CA 1
ATOM 732 C C . ILE A 1 93 ? 16.171 14.642 -10.959 1.00 98.62 93 ILE A C 1
ATOM 734 O O . ILE A 1 93 ? 15.733 15.778 -11.117 1.00 98.62 93 ILE A O 1
ATOM 738 N N . TYR A 1 94 ? 15.836 13.633 -11.751 1.00 98.00 94 TYR A N 1
ATOM 739 C CA . TYR A 1 94 ? 14.923 13.741 -12.878 1.00 98.00 94 TYR A CA 1
ATOM 740 C C . TYR A 1 94 ? 13.692 12.902 -12.593 1.00 98.00 94 TYR A C 1
ATOM 742 O O . TYR A 1 94 ? 13.807 11.739 -12.205 1.00 98.00 94 TYR A O 1
ATOM 750 N N . VAL A 1 95 ? 12.523 13.482 -12.820 1.00 98.19 95 VAL A N 1
ATOM 751 C CA . VAL A 1 95 ? 11.229 12.849 -12.590 1.00 98.19 95 VAL A CA 1
ATOM 752 C C . VAL A 1 95 ? 10.393 12.937 -13.857 1.00 98.19 95 VAL A C 1
ATOM 754 O O . VAL A 1 95 ? 10.341 13.974 -14.512 1.00 98.19 95 VAL A O 1
ATOM 757 N N . ALA A 1 96 ? 9.763 11.825 -14.212 1.00 98.25 96 ALA A N 1
ATOM 758 C CA . ALA A 1 96 ? 8.783 11.751 -15.278 1.00 98.25 96 ALA A CA 1
ATOM 759 C C . ALA A 1 96 ? 7.476 11.209 -14.702 1.00 98.25 96 ALA A C 1
ATOM 761 O O . ALA A 1 96 ? 7.447 10.081 -14.198 1.00 98.25 96 ALA A O 1
ATOM 762 N N . ASP A 1 97 ? 6.409 12.001 -14.791 1.00 97.81 97 ASP A N 1
ATOM 763 C CA . ASP A 1 97 ? 5.052 11.507 -14.583 1.00 97.81 97 ASP A CA 1
ATOM 764 C C . ASP A 1 97 ? 4.654 10.636 -15.779 1.00 97.81 97 ASP A C 1
ATOM 766 O O . ASP A 1 97 ? 4.617 11.075 -16.931 1.00 97.81 97 ASP A O 1
ATOM 770 N N . VAL A 1 98 ? 4.400 9.364 -15.490 1.00 98.00 98 VAL A N 1
ATOM 771 C CA . VAL A 1 98 ? 3.999 8.354 -16.470 1.00 98.00 98 VAL A CA 1
ATOM 772 C C . VAL A 1 98 ? 2.636 7.758 -16.135 1.00 98.00 98 VAL A C 1
ATOM 774 O O . VAL A 1 98 ? 2.276 6.699 -16.650 1.00 98.00 98 VAL A O 1
ATOM 777 N N . THR A 1 99 ? 1.864 8.436 -15.282 1.00 98.12 99 THR A N 1
ATOM 778 C CA . THR A 1 99 ? 0.561 7.992 -14.777 1.00 98.12 99 THR A CA 1
ATOM 779 C C . THR A 1 99 ? -0.379 7.571 -15.902 1.00 98.12 99 THR A C 1
ATOM 781 O O . THR A 1 99 ? -0.946 6.481 -15.836 1.00 98.12 99 THR A O 1
ATOM 784 N N . THR A 1 100 ? -0.494 8.383 -16.956 1.00 97.25 100 THR A N 1
ATOM 785 C CA . THR A 1 100 ? -1.379 8.133 -18.109 1.00 97.25 100 THR A CA 1
ATOM 786 C C . THR A 1 100 ? -0.747 7.276 -19.204 1.00 97.25 100 THR A C 1
ATOM 788 O O . THR A 1 100 ? -1.456 6.788 -20.077 1.00 97.25 100 THR A O 1
ATOM 791 N N . GLN A 1 101 ? 0.571 7.075 -19.159 1.00 98.25 101 GLN A N 1
ATOM 792 C CA . GLN A 1 101 ? 1.316 6.288 -20.148 1.00 98.25 101 GLN A CA 1
ATOM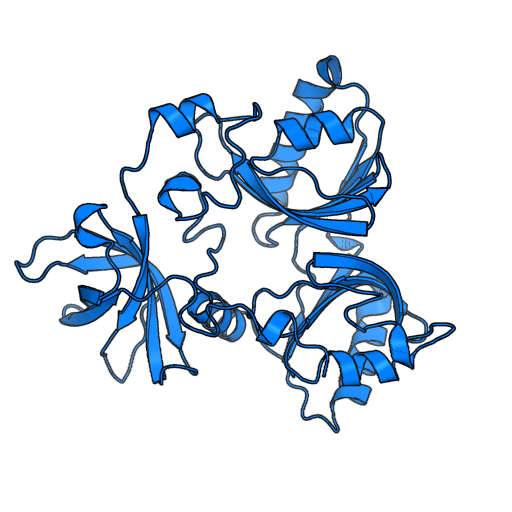 793 C C . GLN A 1 101 ? 1.347 4.793 -19.796 1.00 98.25 101 GLN A C 1
ATOM 795 O O . GLN A 1 101 ? 1.660 3.963 -20.646 1.00 98.25 101 GLN A O 1
ATOM 800 N N . TRP A 1 102 ? 1.044 4.440 -18.541 1.00 98.38 102 TRP A N 1
ATOM 801 C CA . TRP A 1 102 ? 1.107 3.067 -18.043 1.00 98.38 102 TRP A CA 1
ATOM 802 C C . TRP A 1 102 ? -0.220 2.626 -17.428 1.00 98.38 102 TRP A C 1
ATOM 804 O O . TRP A 1 102 ? -0.703 3.232 -16.468 1.00 98.38 102 TRP A O 1
ATOM 814 N N . GLY A 1 103 ? -0.764 1.526 -17.945 1.00 98.50 103 GLY A N 1
ATOM 815 C CA . GLY A 1 103 ? -1.871 0.785 -17.348 1.00 98.50 103 GLY A CA 1
ATOM 816 C C . GLY A 1 103 ? -1.392 -0.163 -16.248 1.00 98.50 103 GLY A C 1
ATOM 817 O O . GLY A 1 103 ? -0.204 -0.499 -16.172 1.00 98.50 103 GLY A O 1
ATOM 818 N N . VAL A 1 104 ? -2.309 -0.592 -15.378 1.00 98.56 104 VAL A N 1
ATOM 819 C CA . VAL A 1 104 ? -2.028 -1.580 -14.324 1.00 98.56 104 VAL A CA 1
ATOM 820 C C . VAL A 1 104 ? -3.192 -2.543 -14.189 1.00 98.56 104 VAL A C 1
ATOM 822 O O . VAL A 1 104 ? -4.316 -2.137 -13.900 1.00 98.56 104 VAL A O 1
ATOM 825 N N . PHE A 1 105 ? -2.896 -3.835 -14.287 1.00 98.62 105 PHE A N 1
ATOM 826 C CA . PHE A 1 105 ? -3.806 -4.879 -13.832 1.00 98.62 105 PHE A CA 1
ATOM 827 C C . PHE A 1 105 ? -3.276 -5.526 -12.561 1.00 98.62 105 PHE A C 1
ATOM 829 O O . PHE A 1 105 ? -2.186 -6.094 -12.568 1.00 98.62 105 PHE A O 1
ATOM 836 N N . ALA A 1 106 ? -4.050 -5.484 -11.480 1.00 97.88 106 ALA A N 1
ATOM 837 C CA . ALA A 1 106 ? -3.758 -6.265 -10.286 1.00 97.88 106 ALA A CA 1
ATOM 838 C C . ALA A 1 106 ? -4.476 -7.617 -10.385 1.00 97.88 106 ALA A C 1
ATOM 840 O O . ALA A 1 106 ? -5.707 -7.699 -10.360 1.00 97.88 106 ALA A O 1
ATOM 841 N N . LEU A 1 107 ? -3.691 -8.684 -10.521 1.00 98.06 107 LEU A N 1
ATOM 842 C CA . LEU A 1 107 ? -4.163 -10.062 -10.579 1.00 98.06 107 LEU A CA 1
ATOM 843 C C . LEU A 1 107 ? -3.892 -10.737 -9.236 1.00 98.06 107 LEU A C 1
ATOM 845 O O . LEU A 1 107 ? -2.734 -10.874 -8.846 1.00 98.06 107 LEU A O 1
ATOM 849 N N . ALA A 1 108 ? -4.934 -11.208 -8.554 1.00 96.69 108 ALA A N 1
ATOM 850 C CA . ALA A 1 108 ? -4.799 -11.802 -7.226 1.00 96.69 108 ALA A CA 1
ATOM 851 C C . ALA A 1 108 ? -5.625 -13.083 -7.032 1.00 96.69 108 ALA A C 1
ATOM 853 O O . ALA A 1 108 ? -6.662 -13.308 -7.662 1.00 96.69 108 ALA A O 1
ATOM 854 N N . GLY A 1 109 ? -5.161 -13.933 -6.123 1.00 95.25 109 GLY A N 1
ATOM 855 C CA . GLY A 1 109 ? -5.752 -15.218 -5.764 1.00 95.25 109 GLY A CA 1
ATOM 856 C C . GLY A 1 109 ? -4.792 -16.388 -6.004 1.00 95.25 109 GLY A C 1
ATOM 857 O O . GLY A 1 109 ? -3.799 -16.242 -6.721 1.00 95.25 109 GLY A O 1
ATOM 858 N N . PRO A 1 110 ? -5.108 -17.578 -5.472 1.00 93.25 110 PRO A N 1
ATOM 859 C CA . PRO A 1 110 ? -4.183 -18.716 -5.426 1.00 93.25 110 PRO A CA 1
ATOM 860 C C . PRO A 1 110 ? -3.704 -19.166 -6.815 1.00 93.25 110 PRO A C 1
ATOM 862 O O . PRO A 1 110 ? -2.533 -19.461 -7.014 1.00 93.25 110 PRO A O 1
ATOM 865 N N . ASN A 1 111 ? -4.578 -19.108 -7.822 1.00 94.94 111 ASN A N 1
ATOM 866 C CA . ASN A 1 111 ? -4.256 -19.535 -9.187 1.00 94.94 111 ASN A CA 1
ATOM 867 C C . ASN A 1 111 ? -3.643 -18.422 -10.068 1.00 94.94 111 ASN A C 1
ATOM 869 O O . ASN A 1 111 ? -3.466 -18.627 -11.269 1.00 94.94 111 ASN A O 1
ATOM 873 N N . SER A 1 112 ? -3.318 -17.243 -9.516 1.00 96.19 112 SER A N 1
ATOM 874 C CA . SER A 1 112 ? -2.736 -16.119 -10.279 1.00 96.19 112 SER A CA 1
ATOM 875 C C . SER A 1 112 ? -1.439 -16.514 -10.992 1.00 96.19 112 SER A C 1
ATOM 877 O O . SER A 1 112 ? -1.249 -16.201 -12.167 1.00 96.19 112 SER A O 1
ATOM 879 N N . ARG A 1 113 ? -0.583 -17.291 -10.323 1.00 96.06 113 ARG A N 1
ATOM 880 C CA . ARG A 1 113 ? 0.653 -17.818 -10.910 1.00 96.06 113 ARG A CA 1
ATOM 881 C C . ARG A 1 113 ? 0.393 -18.772 -12.066 1.00 96.06 113 ARG A C 1
ATOM 883 O O . ARG A 1 113 ? 1.017 -18.630 -13.111 1.00 96.06 113 ARG A O 1
ATOM 890 N N . ALA A 1 114 ? -0.514 -19.731 -11.881 1.00 95.75 114 ALA A N 1
ATOM 891 C CA . ALA A 1 114 ? -0.859 -20.705 -12.912 1.00 95.75 114 ALA A CA 1
ATOM 892 C C . ALA A 1 114 ? -1.418 -20.017 -14.166 1.00 95.75 114 ALA A C 1
ATOM 894 O O . ALA A 1 114 ? -1.126 -20.435 -15.284 1.00 95.75 114 ALA A O 1
ATOM 895 N N . LEU A 1 115 ? -2.187 -18.939 -13.987 1.00 97.38 115 LEU A N 1
ATOM 896 C CA . LEU A 1 115 ? -2.661 -18.109 -15.089 1.00 97.38 115 LEU A CA 1
ATOM 897 C C . LEU A 1 115 ? -1.494 -17.428 -15.810 1.00 97.38 115 LEU A C 1
ATOM 899 O O . LEU A 1 115 ? -1.355 -17.590 -17.021 1.00 97.38 115 LEU A O 1
ATOM 903 N N . LEU A 1 116 ? -0.633 -16.709 -15.084 1.00 97.75 116 LEU A N 1
ATOM 904 C CA . LEU A 1 116 ? 0.503 -16.001 -15.683 1.00 97.75 116 LEU A CA 1
ATOM 905 C C . LEU A 1 116 ? 1.505 -16.949 -16.354 1.00 97.75 116 LEU A C 1
ATOM 907 O O . LEU A 1 116 ? 2.074 -16.595 -17.384 1.00 97.75 116 LEU A O 1
ATOM 911 N N . ALA A 1 117 ? 1.668 -18.170 -15.842 1.00 96.50 117 ALA A N 1
ATOM 912 C CA . ALA A 1 117 ? 2.509 -19.199 -16.451 1.00 96.50 117 ALA A CA 1
ATOM 913 C C . ALA A 1 117 ? 2.054 -19.585 -17.873 1.00 96.50 117 ALA A C 1
ATOM 915 O O . ALA A 1 117 ? 2.881 -19.998 -18.680 1.00 96.50 117 ALA A O 1
ATOM 916 N N . LYS A 1 118 ? 0.767 -19.412 -18.213 1.00 96.88 118 LYS A N 1
ATOM 917 C CA . LYS A 1 118 ? 0.259 -19.620 -19.583 1.00 96.88 118 LYS A CA 1
ATOM 918 C C . LYS A 1 118 ? 0.629 -18.491 -20.547 1.00 96.88 118 LYS A C 1
ATOM 920 O O . LYS A 1 118 ? 0.558 -18.688 -21.756 1.00 96.88 118 LYS A O 1
ATOM 925 N N . LEU A 1 119 ? 0.946 -17.307 -20.023 1.00 98.06 119 LEU A N 1
ATOM 926 C CA . LEU A 1 119 ? 1.153 -16.090 -20.810 1.00 98.06 119 LEU A CA 1
ATOM 927 C C . LEU A 1 119 ? 2.621 -15.675 -20.884 1.00 98.06 119 LEU A C 1
ATOM 929 O O . LEU A 1 119 ? 3.017 -15.024 -21.849 1.00 98.06 119 LEU A O 1
ATOM 933 N N . ILE A 1 120 ? 3.421 -16.012 -19.874 1.00 98.19 120 ILE A N 1
ATOM 934 C CA . ILE A 1 120 ? 4.804 -15.554 -19.781 1.00 98.19 120 ILE A CA 1
ATOM 935 C C . ILE A 1 120 ? 5.676 -16.127 -20.904 1.00 98.19 120 ILE A C 1
ATOM 937 O O . ILE A 1 120 ? 5.652 -17.324 -21.199 1.00 98.19 120 ILE A O 1
ATOM 941 N N . ARG A 1 121 ? 6.481 -15.259 -21.516 1.00 97.81 121 ARG A N 1
ATOM 942 C CA . ARG A 1 121 ? 7.584 -15.624 -22.404 1.00 97.81 121 ARG A CA 1
ATOM 943 C C . ARG A 1 121 ? 8.888 -15.462 -21.629 1.00 97.81 121 ARG A C 1
ATOM 945 O O . ARG A 1 121 ? 9.333 -14.357 -21.347 1.00 97.81 121 ARG A O 1
ATOM 952 N N . ASP A 1 122 ? 9.464 -16.588 -21.228 1.00 96.81 122 ASP A N 1
ATOM 953 C CA . ASP A 1 122 ? 10.737 -16.682 -20.507 1.00 96.81 122 ASP A CA 1
ATOM 954 C C . ASP A 1 122 ? 11.485 -17.920 -21.032 1.00 96.81 122 ASP A C 1
ATOM 956 O O . ASP A 1 122 ? 10.828 -18.883 -21.434 1.00 96.81 122 ASP A O 1
ATOM 960 N N . PRO A 1 123 ? 12.828 -17.940 -21.044 1.00 95.19 123 PRO A N 1
ATOM 961 C CA . PRO A 1 123 ? 13.587 -19.133 -21.428 1.00 95.19 123 PRO A CA 1
ATOM 962 C C . PRO A 1 123 ? 13.306 -20.365 -20.553 1.00 95.19 123 PRO A C 1
ATOM 964 O O . PRO A 1 123 ? 13.458 -21.490 -21.019 1.00 95.19 123 PRO A O 1
ATOM 967 N N . ASP A 1 124 ? 12.882 -20.165 -19.300 1.00 94.75 124 ASP A N 1
ATOM 968 C CA . ASP A 1 124 ? 12.440 -21.223 -18.387 1.00 94.75 124 ASP A CA 1
ATOM 969 C C . ASP A 1 124 ? 11.105 -20.829 -17.714 1.00 94.75 124 ASP A C 1
ATOM 971 O O . ASP A 1 124 ? 11.079 -20.380 -16.556 1.00 94.75 124 ASP A O 1
ATOM 975 N N . PRO A 1 125 ? 9.966 -20.977 -18.426 1.00 92.44 125 PRO A N 1
ATOM 976 C CA . PRO A 1 125 ? 8.652 -20.555 -17.936 1.00 92.44 125 PRO A CA 1
ATOM 977 C C . PRO A 1 125 ? 8.221 -21.266 -16.652 1.00 92.44 125 PRO A C 1
ATOM 979 O O . PRO A 1 125 ? 7.531 -20.672 -15.823 1.00 92.44 125 PRO A O 1
ATOM 982 N N . ALA A 1 126 ? 8.650 -22.519 -16.461 1.00 91.25 126 ALA A N 1
ATOM 983 C CA . ALA A 1 126 ? 8.273 -23.338 -15.312 1.00 91.25 126 ALA A CA 1
ATOM 984 C C . ALA A 1 126 ? 8.777 -22.747 -13.987 1.00 91.25 126 ALA A C 1
ATOM 986 O O . ALA A 1 126 ? 8.142 -22.919 -12.947 1.00 91.25 126 ALA A O 1
ATOM 987 N N . THR A 1 127 ? 9.900 -22.022 -14.014 1.00 93.75 127 THR A N 1
ATOM 988 C CA . THR A 1 127 ? 10.495 -21.427 -12.810 1.00 93.75 127 THR A CA 1
ATOM 989 C C . THR A 1 127 ? 10.348 -19.909 -12.734 1.00 93.75 127 THR A C 1
ATOM 991 O O . THR A 1 127 ? 10.595 -19.332 -11.671 1.00 93.75 127 THR A O 1
ATOM 994 N N . ALA A 1 128 ? 9.949 -19.247 -13.825 1.00 95.25 128 ALA A N 1
ATOM 995 C CA . ALA A 1 128 ? 9.990 -17.789 -13.976 1.00 95.25 128 ALA A CA 1
ATOM 996 C C . ALA A 1 128 ? 9.250 -17.015 -12.877 1.00 95.25 128 ALA A C 1
ATOM 998 O O . ALA A 1 128 ? 9.726 -15.960 -12.445 1.00 95.25 128 ALA A O 1
ATOM 999 N N . LEU A 1 129 ? 8.136 -17.571 -12.396 1.00 95.38 129 LEU A N 1
ATOM 1000 C CA . LEU A 1 129 ? 7.246 -16.971 -11.397 1.00 95.38 129 LEU A CA 1
ATOM 1001 C C . LEU A 1 129 ? 7.357 -17.614 -10.001 1.00 95.38 129 LEU A C 1
ATOM 1003 O O . LEU A 1 129 ? 6.616 -17.238 -9.093 1.00 95.38 129 LEU A O 1
ATOM 1007 N N . GLY A 1 130 ? 8.258 -18.587 -9.821 1.00 94.19 130 GLY A N 1
ATOM 1008 C CA . GLY A 1 130 ? 8.469 -19.273 -8.543 1.00 94.19 130 GLY A CA 1
ATOM 1009 C C . GLY A 1 130 ? 9.212 -18.410 -7.520 1.00 94.19 130 GLY A C 1
ATOM 1010 O O . GLY A 1 130 ? 9.963 -17.501 -7.885 1.00 94.19 130 GLY A O 1
ATOM 1011 N N . ASN A 1 131 ? 9.068 -18.720 -6.227 1.00 93.25 131 ASN A N 1
ATOM 1012 C CA . ASN A 1 131 ? 9.636 -17.939 -5.119 1.00 93.25 131 ASN A CA 1
ATOM 1013 C C . ASN A 1 131 ? 11.148 -17.701 -5.242 1.00 93.25 131 ASN A C 1
ATOM 1015 O O . ASN A 1 131 ? 11.635 -16.642 -4.848 1.00 93.25 131 ASN A O 1
ATOM 1019 N N . ARG A 1 132 ? 11.889 -18.651 -5.825 1.00 94.06 132 ARG A N 1
ATOM 1020 C CA . ARG A 1 132 ? 13.337 -18.531 -6.045 1.00 94.06 132 ARG A CA 1
ATOM 1021 C C . ARG A 1 132 ? 13.705 -17.408 -7.022 1.00 94.06 132 ARG A C 1
ATOM 1023 O O . ARG A 1 132 ? 14.656 -16.677 -6.768 1.00 94.06 132 ARG A O 1
ATOM 1030 N N . ARG A 1 133 ? 12.990 -17.288 -8.147 1.00 94.44 133 ARG A N 1
ATOM 1031 C CA . ARG A 1 133 ? 13.287 -16.308 -9.215 1.00 94.44 133 ARG A CA 1
ATOM 1032 C C . ARG A 1 133 ? 12.475 -15.023 -9.082 1.00 94.44 133 ARG A C 1
ATOM 1034 O O . ARG A 1 133 ? 12.869 -13.989 -9.616 1.00 94.44 133 ARG A O 1
ATOM 1041 N N . PHE A 1 134 ? 11.336 -15.081 -8.405 1.00 96.31 134 PHE A N 1
ATOM 1042 C CA . PHE A 1 134 ? 10.430 -13.955 -8.241 1.00 96.31 134 PHE A CA 1
ATOM 1043 C C . PHE A 1 134 ? 9.860 -13.941 -6.814 1.00 96.31 134 PHE A C 1
ATOM 1045 O O . PHE A 1 134 ? 8.665 -14.170 -6.634 1.00 96.31 134 PHE A O 1
ATOM 1052 N N . PRO A 1 135 ? 10.682 -13.693 -5.775 1.00 95.44 135 PRO A N 1
ATOM 1053 C CA . PRO A 1 135 ? 10.214 -13.734 -4.392 1.00 95.44 135 PRO A CA 1
ATOM 1054 C C . PRO A 1 135 ? 9.191 -12.629 -4.109 1.00 95.44 135 PRO A C 1
ATOM 1056 O O . PRO A 1 135 ? 9.155 -11.617 -4.807 1.00 95.44 135 PRO A O 1
ATOM 1059 N N . TRP A 1 136 ? 8.408 -12.784 -3.038 1.00 95.62 136 TRP A N 1
ATOM 1060 C CA . TRP A 1 136 ? 7.530 -11.728 -2.513 1.00 95.62 136 TRP A CA 1
ATOM 1061 C C . TRP A 1 136 ? 8.269 -10.384 -2.413 1.00 95.62 136 TRP A C 1
ATOM 1063 O O . TRP A 1 136 ? 9.425 -10.385 -1.989 1.00 95.62 136 TRP A O 1
ATOM 1073 N N . LEU A 1 137 ? 7.639 -9.266 -2.799 1.00 96.31 137 LEU A N 1
ATOM 1074 C CA . LEU A 1 137 ? 8.248 -7.926 -2.897 1.00 96.31 137 LEU A CA 1
ATOM 1075 C C . LEU A 1 137 ? 9.441 -7.824 -3.867 1.00 96.31 137 LEU A C 1
ATOM 1077 O O . LEU A 1 137 ? 10.403 -7.098 -3.611 1.00 96.31 137 LEU A O 1
ATOM 1081 N N . ALA A 1 138 ? 9.413 -8.565 -4.972 1.00 97.88 138 ALA A N 1
ATOM 1082 C CA . ALA A 1 138 ? 10.278 -8.306 -6.124 1.00 97.88 138 ALA A CA 1
ATOM 1083 C C . ALA A 1 138 ? 9.508 -7.571 -7.225 1.00 97.88 138 ALA A C 1
ATOM 1085 O O . ALA A 1 138 ? 8.287 -7.693 -7.315 1.00 97.88 138 ALA A O 1
ATOM 1086 N N . GLY A 1 139 ? 10.232 -6.859 -8.082 1.00 98.06 139 GLY A N 1
ATOM 1087 C CA . GLY A 1 139 ? 9.723 -6.361 -9.355 1.00 98.06 139 GLY A CA 1
ATOM 1088 C C . GLY A 1 139 ? 10.644 -6.798 -10.486 1.00 98.06 139 GLY A C 1
ATOM 1089 O O . GLY A 1 139 ? 11.865 -6.805 -10.317 1.00 98.06 139 GLY A O 1
ATOM 1090 N N . ARG A 1 140 ? 10.069 -7.214 -11.614 1.00 97.00 140 ARG A N 1
ATOM 1091 C CA . ARG A 1 140 ? 10.814 -7.693 -12.784 1.00 97.00 140 ARG A CA 1
ATOM 1092 C C . ARG A 1 140 ? 10.112 -7.283 -14.066 1.00 97.00 140 ARG A C 1
ATOM 1094 O O . ARG A 1 140 ? 8.892 -7.383 -14.158 1.00 97.00 140 ARG A O 1
ATOM 1101 N N . ASP A 1 141 ? 10.905 -6.916 -15.061 1.00 97.50 141 ASP A N 1
ATOM 1102 C CA . ASP A 1 141 ? 10.418 -6.785 -16.428 1.00 97.50 141 ASP A CA 1
ATOM 1103 C C . ASP A 1 141 ? 10.233 -8.199 -17.002 1.00 97.50 141 ASP A C 1
ATOM 1105 O O . ASP A 1 141 ? 11.130 -9.045 -16.921 1.00 97.50 141 ASP A O 1
ATOM 1109 N N . VAL A 1 142 ? 9.035 -8.475 -17.506 1.00 97.62 142 VAL A N 1
ATOM 1110 C CA . VAL A 1 142 ? 8.622 -9.744 -18.112 1.00 97.62 142 VAL A CA 1
ATOM 1111 C C . VAL A 1 142 ? 7.880 -9.466 -19.414 1.00 97.62 142 VAL A C 1
ATOM 1113 O O . VAL A 1 142 ? 7.370 -8.368 -19.638 1.00 97.62 142 VAL A O 1
ATOM 1116 N N . GLU A 1 143 ? 7.775 -10.480 -20.261 1.00 98.00 143 GLU A N 1
ATOM 1117 C CA . GLU A 1 143 ? 6.925 -10.433 -21.444 1.00 98.00 143 GLU A CA 1
ATOM 1118 C C . GLU A 1 143 ? 5.720 -11.348 -21.233 1.00 98.00 143 GLU A C 1
ATOM 1120 O O . GLU A 1 143 ? 5.862 -12.544 -20.968 1.00 98.00 143 GLU A O 1
ATOM 1125 N N . LEU A 1 144 ? 4.518 -10.780 -21.331 1.00 98.31 144 LEU A N 1
ATOM 1126 C CA . LEU A 1 144 ? 3.267 -11.530 -21.329 1.00 98.31 144 LEU A CA 1
ATOM 1127 C C . LEU A 1 144 ? 2.765 -11.600 -22.769 1.00 98.31 144 LEU A C 1
ATOM 1129 O O . LEU A 1 144 ? 2.142 -10.672 -23.290 1.00 98.31 144 LEU A O 1
ATOM 1133 N N . MET A 1 145 ? 3.070 -12.713 -23.429 1.00 97.00 145 MET A N 1
ATOM 1134 C CA . MET A 1 145 ? 2.877 -12.941 -24.859 1.00 97.00 145 MET A CA 1
ATOM 1135 C C . MET A 1 145 ? 3.651 -11.963 -25.746 1.00 97.00 145 MET A C 1
ATOM 1137 O O . MET A 1 145 ? 4.723 -12.307 -26.205 1.00 97.00 145 MET A O 1
ATOM 1141 N N . MET A 1 146 ? 3.093 -10.788 -26.025 1.00 95.81 146 MET A N 1
ATOM 1142 C CA . MET A 1 146 ? 3.744 -9.716 -26.800 1.00 95.81 146 MET A CA 1
ATOM 1143 C C . MET A 1 146 ? 3.681 -8.381 -26.046 1.00 95.81 146 MET A C 1
ATOM 1145 O O . MET A 1 146 ? 3.988 -7.334 -26.601 1.00 95.81 146 MET A O 1
ATOM 1149 N N . CYS A 1 147 ? 3.213 -8.403 -24.794 1.00 98.50 147 CYS A N 1
ATOM 1150 C CA . CYS A 1 147 ? 3.062 -7.225 -23.959 1.00 98.50 147 CYS A CA 1
ATOM 1151 C C . CYS A 1 147 ? 4.273 -7.102 -23.023 1.00 98.50 147 CYS A C 1
ATOM 1153 O O . CYS A 1 147 ? 4.401 -7.924 -22.105 1.00 98.50 147 CYS A O 1
ATOM 1155 N N . PRO A 1 148 ? 5.152 -6.100 -23.209 1.00 98.12 148 PRO A N 1
ATOM 1156 C CA . PRO A 1 148 ? 6.189 -5.803 -22.231 1.00 98.12 148 PRO A CA 1
ATOM 1157 C C . PRO A 1 148 ? 5.533 -5.318 -20.936 1.00 98.12 148 PRO A C 1
ATOM 1159 O O . PRO A 1 148 ? 4.692 -4.422 -20.945 1.00 98.12 148 PRO A O 1
ATOM 1162 N N . THR A 1 149 ? 5.888 -5.938 -19.815 1.00 98.62 149 THR A N 1
ATOM 1163 C CA . THR A 1 149 ? 5.224 -5.716 -18.528 1.00 98.62 149 THR A CA 1
ATOM 1164 C C . THR A 1 149 ? 6.250 -5.627 -17.405 1.00 98.62 149 THR A C 1
ATOM 1166 O O . THR A 1 149 ? 7.025 -6.551 -17.184 1.00 98.62 149 THR A O 1
ATOM 1169 N N . THR A 1 150 ? 6.222 -4.540 -16.637 1.00 98.50 150 THR A N 1
ATOM 1170 C CA . THR A 1 150 ? 6.872 -4.483 -15.324 1.00 98.50 150 THR A CA 1
ATOM 1171 C C . THR A 1 150 ? 5.943 -5.173 -14.324 1.00 98.50 150 THR A C 1
ATOM 1173 O O . THR A 1 150 ? 4.938 -4.605 -13.899 1.00 98.50 150 THR A O 1
ATOM 1176 N N . ALA A 1 151 ? 6.238 -6.422 -13.969 1.00 98.50 151 ALA A N 1
ATOM 1177 C CA . ALA A 1 151 ? 5.458 -7.171 -12.993 1.00 98.50 151 ALA A CA 1
ATOM 1178 C C . ALA A 1 151 ? 5.981 -6.897 -11.578 1.00 98.50 151 ALA A C 1
ATOM 1180 O O . ALA A 1 151 ? 7.180 -7.025 -11.317 1.00 98.50 151 ALA A O 1
ATOM 1181 N N . LEU A 1 152 ? 5.089 -6.562 -10.649 1.00 98.50 152 LEU A N 1
ATOM 1182 C CA . LEU A 1 152 ? 5.391 -6.342 -9.236 1.00 98.50 152 LEU A CA 1
ATOM 1183 C C . LEU A 1 152 ? 4.708 -7.429 -8.416 1.00 98.50 152 LEU A C 1
ATOM 1185 O O . LEU A 1 152 ? 3.488 -7.550 -8.452 1.00 98.50 152 LEU A O 1
ATOM 1189 N N . ARG A 1 153 ? 5.467 -8.231 -7.663 1.00 97.25 153 ARG A N 1
ATOM 1190 C CA . ARG A 1 153 ? 4.875 -9.250 -6.786 1.00 97.25 153 ARG A CA 1
ATOM 1191 C C . ARG A 1 153 ? 4.489 -8.625 -5.451 1.00 97.25 153 ARG A C 1
ATOM 1193 O O . ARG A 1 153 ? 5.243 -8.690 -4.475 1.00 97.25 153 ARG A O 1
ATOM 1200 N N . VAL A 1 154 ? 3.315 -8.010 -5.462 1.00 94.44 154 VAL A N 1
ATOM 1201 C CA . VAL A 1 154 ? 2.647 -7.337 -4.349 1.00 94.44 154 VAL A CA 1
ATOM 1202 C C . VAL A 1 154 ? 1.134 -7.531 -4.504 1.00 94.44 154 VAL A C 1
ATOM 1204 O O . VAL A 1 154 ? 0.655 -7.829 -5.598 1.00 94.44 154 VAL A O 1
ATOM 1207 N N . ALA A 1 155 ? 0.382 -7.425 -3.412 1.00 86.94 155 ALA A N 1
ATOM 1208 C CA . ALA A 1 155 ? -1.065 -7.580 -3.432 1.00 86.94 155 ALA A CA 1
ATOM 1209 C C . ALA A 1 155 ? -1.712 -6.809 -2.282 1.00 86.94 155 ALA A C 1
ATOM 1211 O O . ALA A 1 155 ? -1.432 -7.070 -1.112 1.00 86.94 155 ALA A O 1
ATOM 1212 N N . TYR A 1 156 ? -2.642 -5.918 -2.620 1.00 90.56 156 TYR A N 1
ATOM 1213 C 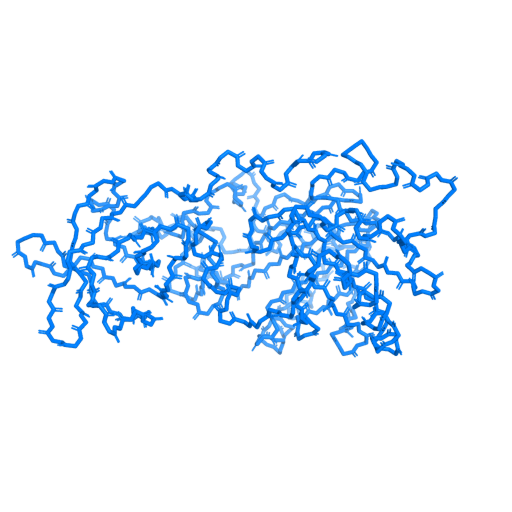CA . TYR A 1 156 ? -3.461 -5.194 -1.644 1.00 90.56 156 TYR A CA 1
ATOM 1214 C C . TYR A 1 156 ? -4.629 -6.032 -1.086 1.00 90.56 156 TYR A C 1
ATOM 1216 O O . TYR A 1 156 ? -5.365 -5.592 -0.213 1.00 90.56 156 TYR A O 1
ATOM 1224 N N . THR A 1 157 ? -4.806 -7.257 -1.584 1.00 91.50 157 THR A N 1
ATOM 1225 C CA . THR A 1 157 ? -5.869 -8.186 -1.172 1.00 91.50 157 THR A CA 1
ATOM 1226 C C . THR A 1 157 ? -5.421 -9.209 -0.128 1.00 91.50 157 THR A C 1
ATOM 1228 O O . THR A 1 157 ? -6.253 -9.953 0.374 1.00 91.50 157 THR A O 1
ATOM 1231 N N . GLY A 1 158 ? -4.117 -9.311 0.160 1.00 89.44 158 GLY A N 1
ATOM 1232 C CA . GLY A 1 158 ? -3.578 -10.358 1.038 1.00 89.44 158 GLY A CA 1
ATOM 1233 C C . GLY A 1 158 ? -3.504 -11.756 0.424 1.00 89.44 158 GLY A C 1
ATOM 1234 O O . GLY A 1 158 ? -3.216 -12.717 1.131 1.00 89.44 158 GLY A O 1
ATOM 1235 N N . GLU A 1 159 ? -3.724 -11.870 -0.884 1.00 94.62 159 GLU A N 1
ATOM 1236 C CA . GLU A 1 159 ? -3.616 -13.116 -1.644 1.00 94.62 159 GLU A CA 1
ATOM 1237 C C . GLU A 1 159 ? -2.378 -13.112 -2.549 1.00 94.62 159 GLU A C 1
ATOM 1239 O O . GLU A 1 159 ? -1.816 -12.060 -2.854 1.00 94.62 159 GLU A O 1
ATOM 1244 N N . LEU A 1 160 ? -1.942 -14.290 -3.010 1.00 95.69 160 LEU A N 1
ATOM 1245 C CA . LEU A 1 160 ? -0.893 -14.377 -4.029 1.00 95.69 160 LEU A CA 1
ATOM 1246 C C . LEU A 1 160 ? -1.299 -13.563 -5.264 1.00 95.69 160 LEU A C 1
ATOM 1248 O O . LEU A 1 160 ? -2.403 -13.734 -5.782 1.00 95.69 160 LEU A O 1
ATOM 1252 N N . GLY A 1 161 ? -0.405 -12.716 -5.764 1.00 96.50 161 GLY A N 1
ATOM 1253 C CA . GLY A 1 161 ? -0.725 -11.876 -6.904 1.00 96.50 161 GLY A CA 1
ATOM 1254 C C . GLY A 1 161 ? 0.434 -11.044 -7.428 1.00 96.50 161 GLY A C 1
ATOM 1255 O O . GLY A 1 161 ? 1.526 -11.024 -6.849 1.00 96.50 161 GLY A O 1
ATOM 1256 N N . TRP A 1 162 ? 0.153 -10.387 -8.550 1.00 98.19 162 TRP A N 1
ATOM 1257 C CA . TRP A 1 162 ? 1.038 -9.438 -9.209 1.00 98.19 162 TRP A CA 1
ATOM 1258 C C . TRP A 1 162 ? 0.259 -8.212 -9.673 1.00 98.19 162 TRP A C 1
ATOM 1260 O O . TRP A 1 162 ? -0.850 -8.335 -10.194 1.00 98.19 162 TRP A O 1
ATOM 1270 N N . GLU A 1 163 ? 0.887 -7.048 -9.564 1.00 98.44 163 GLU A N 1
ATOM 1271 C CA . GLU A 1 163 ? 0.517 -5.863 -10.333 1.00 98.44 163 GLU A CA 1
ATOM 1272 C C . GLU A 1 163 ? 1.297 -5.878 -11.649 1.00 98.44 163 GLU A C 1
ATOM 1274 O O . GLU A 1 163 ? 2.516 -6.062 -11.674 1.00 98.44 163 GLU A O 1
ATOM 1279 N N . LEU A 1 164 ? 0.583 -5.748 -12.761 1.00 98.69 164 LEU A N 1
ATOM 1280 C CA . LEU A 1 164 ? 1.101 -5.872 -14.117 1.00 98.69 164 LEU A CA 1
ATOM 1281 C C . LEU A 1 164 ? 1.104 -4.490 -14.761 1.00 98.69 164 LEU A C 1
ATOM 1283 O O . LEU A 1 164 ? 0.101 -4.068 -15.338 1.00 98.69 164 LEU A O 1
ATOM 1287 N N . HIS A 1 165 ? 2.217 -3.773 -14.637 1.00 98.75 165 HIS A N 1
ATOM 1288 C CA . HIS A 1 165 ? 2.366 -2.431 -15.193 1.00 98.75 165 HIS A CA 1
ATOM 1289 C C . HIS A 1 165 ? 2.829 -2.538 -16.640 1.00 98.75 165 HIS A C 1
ATOM 1291 O O . HIS A 1 165 ? 3.852 -3.162 -16.915 1.00 98.75 165 HIS A O 1
ATOM 1297 N N . HIS A 1 166 ? 2.105 -1.929 -17.567 1.00 98.75 166 HIS A N 1
ATOM 1298 C CA . HIS A 1 166 ? 2.360 -2.077 -19.000 1.00 98.75 166 HIS A CA 1
ATOM 1299 C C . HIS A 1 166 ? 2.042 -0.780 -19.757 1.00 98.75 166 HIS A C 1
ATOM 1301 O O . HIS A 1 166 ? 1.299 0.048 -19.226 1.00 98.75 166 HIS A O 1
ATOM 1307 N N . PRO A 1 167 ? 2.586 -0.575 -20.973 1.00 98.50 167 PRO A N 1
ATOM 1308 C CA . PRO A 1 167 ? 2.204 0.557 -21.815 1.00 98.50 167 PRO A CA 1
ATOM 1309 C C . PRO A 1 167 ? 0.689 0.587 -22.020 1.00 98.50 167 PRO A C 1
ATOM 1311 O O . PRO A 1 167 ? 0.083 -0.454 -22.295 1.00 98.50 167 PRO A O 1
ATOM 1314 N N . ILE A 1 168 ? 0.077 1.760 -21.869 1.00 98.38 168 ILE A N 1
ATOM 1315 C CA . ILE A 1 168 ? -1.384 1.908 -21.894 1.00 98.38 168 ILE A CA 1
ATOM 1316 C C . ILE A 1 168 ? -1.997 1.457 -23.229 1.00 98.38 168 ILE A C 1
ATOM 1318 O O . ILE A 1 168 ? -3.116 0.951 -23.270 1.00 98.38 168 ILE A O 1
ATOM 1322 N N . GLU A 1 169 ? -1.238 1.541 -24.321 1.00 98.44 169 GLU A N 1
ATOM 1323 C CA . GLU A 1 169 ? -1.631 1.080 -25.654 1.00 98.44 169 GLU A CA 1
ATOM 1324 C C . GLU A 1 169 ? -1.853 -0.440 -25.708 1.00 98.44 169 GLU A C 1
ATOM 1326 O O . GLU A 1 169 ? -2.605 -0.933 -26.548 1.00 98.44 169 GLU A O 1
ATOM 1331 N N . MET A 1 170 ? -1.233 -1.192 -24.792 1.00 98.56 170 MET A N 1
ATOM 1332 C CA . MET A 1 170 ? -1.356 -2.648 -24.698 1.00 98.56 170 MET A CA 1
ATOM 1333 C C . MET A 1 170 ? -2.473 -3.099 -23.745 1.00 98.56 170 MET A C 1
ATOM 1335 O O . MET A 1 170 ? -2.693 -4.305 -23.622 1.00 98.56 170 MET A O 1
ATOM 1339 N N . GLN A 1 171 ? -3.194 -2.172 -23.100 1.00 98.31 171 GLN A N 1
ATOM 1340 C CA . GLN A 1 171 ? -4.213 -2.458 -22.077 1.00 98.31 171 GLN A CA 1
ATOM 1341 C C . GLN A 1 171 ? -5.261 -3.462 -22.556 1.00 98.31 171 GLN A C 1
ATOM 1343 O O . GLN A 1 171 ? -5.438 -4.515 -21.945 1.00 98.31 171 GLN A O 1
ATOM 1348 N N . ASN A 1 172 ? -5.921 -3.177 -23.679 1.00 98.50 172 ASN A N 1
ATOM 1349 C CA . ASN A 1 172 ? -6.982 -4.043 -24.200 1.00 98.50 172 ASN A CA 1
ATOM 1350 C C . ASN A 1 172 ? -6.435 -5.411 -24.620 1.00 98.50 172 ASN A C 1
ATOM 1352 O O . ASN A 1 172 ? -7.029 -6.442 -24.317 1.00 98.50 172 ASN A O 1
ATOM 1356 N N . TYR A 1 173 ? -5.258 -5.430 -25.253 1.00 98.75 173 TYR A N 1
ATOM 1357 C CA . TYR A 1 173 ? -4.605 -6.677 -25.636 1.00 98.75 173 TYR A CA 1
ATOM 1358 C C . TYR A 1 173 ? -4.307 -7.548 -24.409 1.00 98.75 173 TYR A C 1
ATOM 1360 O O . TYR A 1 173 ? -4.667 -8.726 -24.382 1.00 98.75 173 TYR A O 1
ATOM 1368 N N . LEU A 1 174 ? -3.667 -6.982 -23.382 1.00 98.75 174 LEU A N 1
ATOM 1369 C CA . LEU A 1 174 ? -3.317 -7.724 -22.177 1.00 98.75 174 LEU A CA 1
ATOM 1370 C C . LEU A 1 174 ? -4.569 -8.169 -21.411 1.00 98.75 174 LEU A C 1
ATOM 1372 O O . LEU A 1 174 ? -4.617 -9.316 -20.964 1.00 98.75 174 LEU A O 1
ATOM 1376 N N . TYR A 1 175 ? -5.591 -7.315 -21.320 1.00 98.75 175 TYR A N 1
ATOM 1377 C CA . TYR A 1 175 ? -6.891 -7.661 -20.748 1.00 98.75 175 TYR A CA 1
ATOM 1378 C C . TYR A 1 175 ? -7.490 -8.902 -21.419 1.00 98.75 175 TYR A C 1
ATOM 1380 O O . TYR A 1 175 ? -7.772 -9.889 -20.738 1.00 98.75 175 TYR A O 1
ATOM 1388 N N . ASP A 1 176 ? -7.594 -8.909 -22.751 1.00 98.62 176 ASP A N 1
ATOM 1389 C CA . ASP A 1 176 ? -8.158 -10.035 -23.501 1.00 98.62 176 ASP A CA 1
ATOM 1390 C C . ASP A 1 176 ? -7.363 -11.326 -23.274 1.00 98.62 176 ASP A C 1
ATOM 1392 O O . ASP A 1 176 ? -7.939 -12.404 -23.112 1.00 98.62 176 ASP A O 1
ATOM 1396 N N . ARG A 1 177 ? -6.024 -11.241 -23.235 1.00 98.69 177 ARG A N 1
ATOM 1397 C CA . ARG A 1 177 ? -5.159 -12.399 -22.947 1.00 98.69 177 ARG A CA 1
ATOM 1398 C C . ARG A 1 177 ? -5.360 -12.932 -21.526 1.00 98.69 177 ARG A C 1
ATOM 1400 O O . ARG A 1 177 ? -5.420 -14.150 -21.346 1.00 98.69 177 ARG A O 1
ATOM 1407 N N . LEU A 1 178 ? -5.478 -12.054 -20.530 1.00 98.56 178 LEU A N 1
ATOM 1408 C CA . LEU A 1 178 ? -5.719 -12.436 -19.135 1.00 98.56 178 LEU A CA 1
ATOM 1409 C C . LEU A 1 178 ? -7.097 -13.083 -18.963 1.00 98.56 178 LEU A C 1
ATOM 1411 O O . LEU A 1 178 ? -7.198 -14.142 -18.340 1.00 98.56 178 LEU A O 1
ATOM 1415 N N . MET A 1 179 ? -8.137 -12.486 -19.550 1.00 98.56 179 MET A N 1
ATOM 1416 C CA . MET A 1 179 ? -9.502 -13.013 -19.515 1.00 98.56 179 MET A CA 1
ATOM 1417 C C . MET A 1 179 ? -9.577 -14.397 -20.160 1.00 98.56 179 MET A C 1
ATOM 1419 O O . MET A 1 179 ? -10.066 -15.336 -19.534 1.00 98.56 179 MET A O 1
ATOM 1423 N N . GLN A 1 180 ? -9.007 -14.557 -21.358 1.00 98.44 180 GLN A N 1
ATOM 1424 C CA . GLN A 1 180 ? -8.981 -15.837 -22.067 1.00 98.44 180 GLN A CA 1
ATOM 1425 C C . GLN A 1 180 ? -8.223 -16.922 -21.284 1.00 98.44 180 GLN A C 1
ATOM 1427 O O . GLN A 1 180 ? -8.695 -18.050 -21.152 1.00 98.44 180 GLN A O 1
ATOM 1432 N N . ALA A 1 181 ? -7.044 -16.608 -20.735 1.00 98.19 181 ALA A N 1
ATOM 1433 C CA . ALA A 1 181 ? -6.259 -17.581 -19.971 1.00 98.19 181 ALA A CA 1
ATOM 1434 C C . ALA A 1 181 ? -6.912 -17.960 -18.629 1.00 98.19 181 ALA A C 1
ATOM 1436 O O . ALA A 1 181 ? -6.726 -19.088 -18.145 1.00 98.19 181 ALA A O 1
ATOM 1437 N N . GLY A 1 182 ? -7.644 -17.013 -18.034 1.00 98.00 182 GLY A N 1
ATOM 1438 C CA . GLY A 1 182 ? -8.284 -17.125 -16.729 1.00 98.00 182 GLY A CA 1
ATOM 1439 C C . GLY A 1 182 ? -9.698 -17.704 -16.734 1.00 98.00 182 GLY A C 1
ATOM 1440 O O . GLY A 1 182 ? -10.126 -18.192 -15.689 1.00 98.00 182 GLY A O 1
ATOM 1441 N N . GLU A 1 183 ? -10.405 -17.706 -17.867 1.00 97.38 183 GLU A N 1
ATOM 1442 C CA . GLU A 1 183 ? -11.746 -18.294 -18.015 1.00 97.38 183 GLU A CA 1
ATOM 1443 C C . GLU A 1 183 ? -11.852 -19.724 -17.444 1.00 97.38 183 GLU A C 1
ATOM 1445 O O . GLU A 1 183 ? -12.663 -19.929 -16.535 1.00 97.38 183 GLU A O 1
ATOM 1450 N N . PRO A 1 184 ? -10.997 -20.700 -17.830 1.00 97.00 184 PRO A N 1
ATOM 1451 C CA . PRO A 1 184 ? -11.073 -22.057 -17.279 1.00 97.00 184 PRO A CA 1
ATOM 1452 C C . PRO A 1 184 ? -10.727 -22.134 -15.782 1.00 97.00 184 PRO A C 1
ATOM 1454 O O . PRO A 1 184 ? -10.949 -23.162 -15.152 1.00 97.00 184 PRO A O 1
ATOM 1457 N N . MET A 1 185 ? -10.165 -21.067 -15.203 1.00 96.88 185 MET A N 1
ATOM 1458 C CA . MET A 1 185 ? -9.832 -20.960 -13.778 1.00 96.88 185 MET A CA 1
ATOM 1459 C C . MET A 1 185 ? -10.867 -20.144 -12.988 1.00 96.88 185 MET A C 1
ATOM 1461 O O . MET A 1 185 ? -10.622 -19.798 -11.827 1.00 96.88 185 MET A O 1
ATOM 1465 N N . GLY A 1 186 ? -11.993 -19.787 -13.615 1.00 96.69 186 GLY A N 1
ATOM 1466 C CA . GLY A 1 186 ? -13.042 -18.984 -12.998 1.00 96.69 186 GLY A CA 1
ATOM 1467 C C . GLY A 1 186 ? -12.577 -17.573 -12.637 1.00 96.69 186 GLY A C 1
ATOM 1468 O O . GLY A 1 186 ? -12.932 -17.068 -11.571 1.00 96.69 186 GLY A O 1
ATOM 1469 N N . LEU A 1 187 ? -11.742 -16.947 -13.474 1.00 97.81 187 LEU A N 1
ATOM 1470 C CA . LEU A 1 187 ? -11.350 -15.552 -13.283 1.00 97.81 187 LEU A CA 1
ATOM 1471 C C . LEU A 1 187 ? -12.585 -14.639 -13.265 1.00 97.81 187 LEU A C 1
ATOM 1473 O O . LEU A 1 187 ? -13.518 -14.805 -14.052 1.00 97.81 187 LEU A O 1
ATOM 1477 N N . LYS A 1 188 ? -12.592 -13.683 -12.334 1.00 97.50 188 LYS A N 1
ATOM 1478 C CA . LYS A 1 188 ? -13.650 -12.684 -12.176 1.00 97.50 188 LYS A CA 1
ATOM 1479 C C . LYS A 1 188 ? -13.049 -11.288 -12.141 1.00 97.50 188 LYS A C 1
ATOM 1481 O O . LYS A 1 188 ? -11.973 -11.084 -11.581 1.00 97.50 188 LYS A O 1
ATOM 1486 N N . LEU A 1 189 ? -13.776 -10.334 -12.708 1.00 98.00 189 LEU A N 1
ATOM 1487 C CA . LEU A 1 189 ? -13.480 -8.920 -12.528 1.00 98.00 189 LEU A CA 1
ATOM 1488 C C . LEU A 1 189 ? -13.855 -8.510 -11.106 1.00 98.00 189 LEU A C 1
ATOM 1490 O O . LEU A 1 189 ? -14.887 -8.932 -10.581 1.00 98.00 189 LEU A O 1
ATOM 1494 N N . VAL A 1 190 ? -13.006 -7.701 -10.487 1.00 96.88 190 VAL A N 1
ATOM 1495 C CA . VAL A 1 190 ? -13.161 -7.258 -9.104 1.00 96.88 190 VAL A CA 1
ATOM 1496 C C . VAL A 1 190 ? -13.117 -5.736 -9.079 1.00 96.88 190 VAL A C 1
ATOM 1498 O O . VAL A 1 190 ? -12.175 -5.119 -9.565 1.00 96.88 190 VAL A O 1
ATOM 1501 N N . GLY A 1 191 ? -14.165 -5.129 -8.524 1.00 94.88 191 GLY A N 1
ATOM 1502 C CA . GLY A 1 191 ? -14.250 -3.681 -8.354 1.00 94.88 191 GLY A CA 1
ATOM 1503 C C . GLY A 1 191 ? -13.639 -3.197 -7.037 1.00 94.88 191 GLY A C 1
ATOM 1504 O O . GLY A 1 191 ? -13.408 -3.975 -6.108 1.00 94.88 191 GLY A O 1
ATOM 1505 N N . ALA A 1 192 ? -13.473 -1.879 -6.923 1.00 91.94 192 ALA A N 1
ATOM 1506 C CA . ALA A 1 192 ? -12.873 -1.228 -5.756 1.00 91.94 192 ALA A CA 1
ATOM 1507 C C . ALA A 1 192 ? -13.582 -1.545 -4.423 1.00 91.94 192 ALA A C 1
ATOM 1509 O O . ALA A 1 192 ? -12.931 -1.609 -3.386 1.00 91.94 192 ALA A O 1
ATOM 1510 N N . ARG A 1 193 ? -14.902 -1.799 -4.423 1.00 92.75 193 ARG A N 1
ATOM 1511 C CA . ARG A 1 193 ? -15.639 -2.160 -3.195 1.00 92.75 193 ARG A CA 1
ATOM 1512 C C . ARG A 1 193 ? -15.172 -3.496 -2.613 1.00 92.75 193 ARG A C 1
ATOM 1514 O O . ARG A 1 193 ? -14.884 -3.569 -1.426 1.00 92.75 193 ARG A O 1
ATOM 1521 N N . ALA A 1 194 ? -15.046 -4.522 -3.453 1.00 93.88 194 ALA A N 1
ATOM 1522 C CA . ALA A 1 194 ? -14.538 -5.822 -3.024 1.00 93.88 194 ALA A CA 1
ATOM 1523 C C . ALA A 1 194 ? -13.059 -5.733 -2.610 1.00 93.88 194 ALA A C 1
ATOM 1525 O O . ALA A 1 194 ? -12.662 -6.335 -1.619 1.00 93.88 194 ALA A O 1
ATOM 1526 N N . GLN A 1 195 ? -12.256 -4.926 -3.312 1.00 93.81 195 GLN A N 1
ATOM 1527 C CA . GLN A 1 195 ? -10.874 -4.654 -2.908 1.00 93.81 195 GLN A CA 1
ATOM 1528 C C . GLN A 1 195 ? -10.795 -3.972 -1.530 1.00 93.81 195 GLN A C 1
ATOM 1530 O O . GLN A 1 195 ? -9.958 -4.352 -0.712 1.00 93.81 195 GLN A O 1
ATOM 1535 N N . ASN A 1 196 ? -11.684 -3.012 -1.244 1.00 93.00 196 ASN A N 1
ATOM 1536 C CA . ASN A 1 196 ? -11.767 -2.370 0.067 1.00 93.00 196 ASN A CA 1
ATOM 1537 C C . ASN A 1 196 ? -12.142 -3.359 1.180 1.00 93.00 196 ASN A C 1
ATOM 1539 O O . ASN A 1 196 ? -11.651 -3.216 2.288 1.00 93.00 196 ASN A O 1
ATOM 1543 N N . TRP A 1 197 ? -12.960 -4.371 0.910 1.00 93.69 197 TRP A N 1
ATOM 1544 C CA . TRP A 1 197 ? -13.256 -5.402 1.907 1.00 93.69 197 TRP A CA 1
ATOM 1545 C C . TRP A 1 197 ? -12.044 -6.303 2.175 1.00 93.69 197 TRP A C 1
ATOM 1547 O O . TRP A 1 197 ? -11.638 -6.471 3.322 1.00 93.69 197 TRP A O 1
ATOM 1557 N N . LEU A 1 198 ? -11.386 -6.791 1.120 1.00 95.06 198 LEU A N 1
ATOM 1558 C CA . LEU A 1 198 ? -10.216 -7.673 1.239 1.00 95.06 198 LEU A CA 1
ATOM 1559 C C . LEU A 1 198 ? -9.050 -7.009 1.986 1.00 95.06 198 LEU A C 1
ATOM 1561 O O . LEU A 1 198 ? -8.394 -7.630 2.820 1.00 95.06 198 LEU A O 1
ATOM 1565 N N . ARG A 1 199 ? -8.789 -5.723 1.728 1.00 95.94 199 ARG A N 1
ATOM 1566 C CA . ARG A 1 199 ? -7.706 -5.004 2.413 1.00 95.94 199 ARG A CA 1
ATOM 1567 C C . ARG A 1 199 ? -7.996 -4.825 3.909 1.00 95.94 199 ARG A C 1
ATOM 1569 O O . ARG A 1 199 ? -7.061 -4.825 4.704 1.00 95.94 199 ARG A O 1
ATOM 1576 N N . GLN A 1 200 ? -9.267 -4.692 4.308 1.00 97.06 200 GLN A N 1
ATOM 1577 C CA . GLN A 1 200 ? -9.661 -4.555 5.718 1.00 97.06 200 GLN A CA 1
ATOM 1578 C C . GLN A 1 200 ? -9.443 -5.864 6.481 1.00 97.06 200 GLN A C 1
ATOM 1580 O O . GLN A 1 200 ? -8.966 -5.835 7.611 1.00 97.06 200 GLN A O 1
ATOM 1585 N N . GLU A 1 201 ? -9.677 -7.009 5.836 1.00 97.12 201 GLU A N 1
ATOM 1586 C CA . GLU A 1 201 ? -9.372 -8.337 6.393 1.00 97.12 201 GLU A CA 1
ATOM 1587 C C . GLU A 1 201 ? -7.868 -8.522 6.681 1.00 97.12 201 GLU A C 1
ATOM 1589 O O . GLU A 1 201 ? -7.486 -9.277 7.575 1.00 97.12 201 GLU A O 1
ATOM 1594 N N . LYS A 1 202 ? -7.008 -7.789 5.966 1.00 96.75 202 LYS A N 1
ATOM 1595 C CA . LYS A 1 202 ? -5.553 -7.720 6.183 1.00 96.75 202 LYS A CA 1
ATOM 1596 C C . LYS A 1 202 ? -5.104 -6.553 7.056 1.00 96.75 202 LYS A C 1
ATOM 1598 O O . LYS A 1 202 ? -3.901 -6.340 7.208 1.00 96.75 202 LYS A O 1
ATOM 1603 N N . SER A 1 203 ? -6.041 -5.772 7.588 1.00 97.00 203 SER A N 1
ATOM 1604 C CA . SER A 1 203 ? -5.757 -4.522 8.295 1.00 97.00 203 SER A CA 1
ATOM 1605 C C . SER A 1 203 ? -4.880 -3.563 7.476 1.00 97.00 203 SER A C 1
ATOM 1607 O O . SER A 1 203 ? -4.113 -2.774 8.020 1.00 97.00 203 SER A O 1
ATOM 1609 N N . TYR A 1 204 ? -4.942 -3.602 6.147 1.00 96.56 204 TYR A N 1
ATOM 1610 C CA . TYR A 1 204 ? -4.208 -2.644 5.329 1.00 96.56 204 TYR A CA 1
ATOM 1611 C C . TYR A 1 204 ? -4.890 -1.286 5.417 1.00 96.56 204 TYR A C 1
ATOM 1613 O O . TYR A 1 204 ? -6.105 -1.166 5.257 1.00 96.56 204 TYR A O 1
ATOM 1621 N N . ARG A 1 205 ? -4.097 -0.259 5.709 1.00 96.31 205 ARG A N 1
ATOM 1622 C CA . ARG A 1 205 ? -4.559 1.123 5.808 1.00 96.31 205 ARG A CA 1
ATOM 1623 C C . ARG A 1 205 ? -4.727 1.685 4.391 1.00 96.31 205 ARG A C 1
ATOM 1625 O O . ARG A 1 205 ? -4.096 1.200 3.451 1.00 96.31 205 ARG A O 1
ATOM 1632 N N . ALA A 1 206 ? -5.606 2.668 4.224 1.00 94.69 206 ALA A N 1
ATOM 1633 C CA . ALA A 1 206 ? -5.787 3.356 2.947 1.00 94.69 206 ALA A CA 1
ATOM 1634 C C . ALA A 1 206 ? -5.577 4.868 3.091 1.00 94.69 206 ALA A C 1
ATOM 1636 O O . ALA A 1 206 ? -6.084 5.504 4.024 1.00 94.69 206 ALA A O 1
ATOM 1637 N N . PHE A 1 207 ? -4.860 5.461 2.135 1.00 92.94 207 PHE A N 1
ATOM 1638 C CA . PHE A 1 207 ? -4.664 6.906 2.085 1.00 92.94 207 PHE A CA 1
ATOM 1639 C C . PHE A 1 207 ? -5.969 7.656 1.787 1.00 92.94 207 PHE A C 1
ATOM 1641 O O . PHE A 1 207 ? -6.727 7.294 0.888 1.00 92.94 207 PHE A O 1
ATOM 1648 N N . GLY A 1 208 ? -6.243 8.695 2.579 1.00 89.56 208 GLY A N 1
ATOM 1649 C CA . GLY A 1 208 ? -7.521 9.410 2.607 1.00 89.56 208 GLY A CA 1
ATOM 1650 C C . GLY A 1 208 ? -8.551 8.827 3.585 1.00 89.56 208 GLY A C 1
ATOM 1651 O O . GLY A 1 208 ? -9.641 9.383 3.708 1.00 89.56 208 GLY A O 1
ATOM 1652 N N . THR A 1 209 ? -8.221 7.734 4.286 1.00 93.19 209 THR A N 1
ATOM 1653 C CA . THR A 1 209 ? -9.063 7.149 5.346 1.00 93.19 209 THR A CA 1
ATOM 1654 C C . THR A 1 209 ? -8.263 6.968 6.634 1.00 93.19 209 THR A C 1
ATOM 1656 O O . THR A 1 209 ? -8.276 7.865 7.471 1.00 93.19 209 THR A O 1
ATOM 1659 N N . GLU A 1 210 ? -7.539 5.858 6.795 1.00 96.56 210 GLU A N 1
ATOM 1660 C CA . GLU A 1 210 ? -6.646 5.661 7.940 1.00 96.56 210 GLU A CA 1
ATOM 1661 C C . GLU A 1 210 ? -5.390 6.528 7.840 1.00 96.56 210 GLU A C 1
ATOM 1663 O O . GLU A 1 210 ? -4.905 7.020 8.851 1.00 96.56 210 GLU A O 1
ATOM 1668 N N . LEU A 1 211 ? -4.857 6.731 6.631 1.00 95.56 211 LEU A N 1
ATOM 1669 C CA . LEU A 1 211 ? -3.665 7.556 6.433 1.00 95.56 211 LEU A CA 1
ATOM 1670 C C . LEU A 1 211 ? -4.054 8.944 5.943 1.00 95.56 211 LEU A C 1
ATOM 1672 O O . LEU A 1 211 ? -4.872 9.090 5.032 1.00 95.56 211 LEU A O 1
ATOM 1676 N N . GLY A 1 212 ? -3.421 9.963 6.511 1.00 91.00 212 GLY A N 1
ATOM 1677 C CA . GLY A 1 212 ? -3.621 11.345 6.115 1.00 91.00 212 GLY A CA 1
ATOM 1678 C C . GLY A 1 212 ? -3.039 12.315 7.132 1.00 91.00 212 GLY A C 1
ATOM 1679 O O . GLY A 1 212 ? -2.207 11.958 7.965 1.00 91.00 212 GLY A O 1
ATOM 1680 N N . ARG A 1 213 ? -3.522 13.557 7.078 1.00 88.25 213 ARG A N 1
ATOM 1681 C CA . ARG A 1 213 ? -2.981 14.677 7.861 1.00 88.25 213 ARG A CA 1
ATOM 1682 C C . ARG A 1 213 ? -3.226 14.579 9.366 1.00 88.25 213 ARG A C 1
ATOM 1684 O O . ARG A 1 213 ? -2.588 15.321 10.104 1.00 88.25 213 ARG A O 1
ATOM 1691 N N . ASP A 1 214 ? -4.106 13.682 9.801 1.00 90.12 214 ASP A N 1
ATOM 1692 C CA . ASP A 1 214 ? -4.568 13.608 11.190 1.00 90.12 214 ASP A CA 1
ATOM 1693 C C . ASP A 1 214 ? -3.750 12.635 12.053 1.00 90.12 214 ASP A C 1
ATOM 1695 O O . ASP A 1 214 ? -3.759 12.752 13.282 1.00 90.12 214 ASP A O 1
ATOM 1699 N N . ALA A 1 215 ? -3.029 11.697 11.427 1.00 94.94 215 ALA A N 1
ATOM 1700 C CA . ALA A 1 215 ? -2.335 10.614 12.116 1.00 94.94 215 ALA A CA 1
ATOM 1701 C C . ALA A 1 215 ? -0.891 10.444 11.634 1.00 94.94 215 ALA A C 1
ATOM 1703 O O . ALA A 1 215 ? -0.575 10.564 10.444 1.00 94.94 215 ALA A O 1
ATOM 1704 N N . THR A 1 216 ? -0.007 10.122 12.574 1.00 98.00 216 THR A N 1
ATOM 1705 C CA . THR A 1 216 ? 1.350 9.668 12.255 1.00 98.00 216 THR A CA 1
ATOM 1706 C C . THR A 1 216 ? 1.346 8.196 11.813 1.00 98.00 216 THR A C 1
ATOM 1708 O O . THR A 1 216 ? 0.426 7.449 12.165 1.00 98.00 216 THR A O 1
ATOM 1711 N N . PRO A 1 217 ? 2.383 7.713 11.097 1.00 97.62 217 PRO A N 1
ATOM 1712 C CA . PRO A 1 217 ? 2.534 6.280 10.837 1.00 97.62 217 PRO A CA 1
ATOM 1713 C C . PRO A 1 217 ? 2.553 5.432 12.120 1.00 97.62 217 PRO A C 1
ATOM 1715 O O . PRO A 1 217 ? 2.080 4.299 12.125 1.00 97.62 217 PRO A O 1
ATOM 1718 N N . LEU A 1 218 ? 3.079 5.970 13.227 1.00 97.44 218 LEU A N 1
ATOM 1719 C CA . LEU A 1 218 ? 3.128 5.258 14.506 1.00 97.44 218 LEU A CA 1
ATOM 1720 C C . LEU A 1 218 ? 1.730 5.093 15.114 1.00 97.44 218 LEU A C 1
ATOM 1722 O O . LEU A 1 218 ? 1.393 4.014 15.595 1.00 97.44 218 LEU A O 1
ATOM 1726 N N . GLU A 1 219 ? 0.890 6.127 15.035 1.00 97.56 219 GLU A N 1
ATOM 1727 C CA . GLU A 1 219 ? -0.523 6.047 15.427 1.00 97.56 219 GLU A CA 1
ATOM 1728 C C . GLU A 1 219 ? -1.311 5.105 14.508 1.00 97.56 219 GLU A C 1
ATOM 1730 O O . GLU A 1 219 ? -2.218 4.405 14.953 1.00 97.56 219 GLU A O 1
ATOM 1735 N N . ALA A 1 220 ? -0.946 5.036 13.226 1.00 97.31 220 ALA A N 1
ATOM 1736 C CA . ALA A 1 220 ? -1.538 4.125 12.250 1.00 97.31 220 ALA A CA 1
ATOM 1737 C C . ALA A 1 220 ? -1.138 2.644 12.427 1.00 97.31 220 ALA A C 1
ATOM 1739 O O . ALA A 1 220 ? -1.609 1.811 11.654 1.00 97.31 220 ALA A O 1
ATOM 1740 N N . ASP A 1 221 ? -0.326 2.314 13.441 1.00 95.31 221 ASP A N 1
ATOM 1741 C CA . ASP A 1 221 ? 0.233 0.976 13.707 1.00 95.31 221 ASP A CA 1
ATOM 1742 C C . ASP A 1 221 ? 1.179 0.475 12.596 1.00 95.31 221 ASP A C 1
ATOM 1744 O O . ASP A 1 221 ? 1.215 -0.693 12.212 1.00 95.31 221 ASP A O 1
ATOM 1748 N N . LEU A 1 222 ? 1.974 1.396 12.044 1.00 96.81 222 LEU A N 1
ATOM 1749 C CA . LEU A 1 222 ? 2.869 1.155 10.908 1.00 96.81 222 LEU A CA 1
ATOM 1750 C C . LEU A 1 222 ? 4.351 1.280 11.278 1.00 96.81 222 LEU A C 1
ATOM 1752 O O . LEU A 1 222 ? 5.189 1.505 10.407 1.00 96.81 222 LEU A O 1
ATOM 1756 N N . ALA A 1 223 ? 4.704 1.075 12.551 1.00 96.25 223 ALA A N 1
ATOM 1757 C CA . ALA A 1 223 ? 6.082 1.190 13.045 1.00 96.25 223 ALA A CA 1
ATOM 1758 C C . ALA A 1 223 ? 7.092 0.333 12.253 1.00 96.25 223 ALA A C 1
ATOM 1760 O O . ALA A 1 223 ? 8.228 0.746 12.050 1.00 96.25 223 ALA A O 1
ATOM 1761 N N . ARG A 1 224 ? 6.667 -0.820 11.711 1.00 95.31 224 ARG A N 1
ATOM 1762 C CA . ARG A 1 224 ? 7.499 -1.694 10.855 1.00 95.31 224 ARG A CA 1
ATOM 1763 C C . ARG A 1 224 ? 7.978 -1.050 9.544 1.00 95.31 224 ARG A C 1
ATOM 1765 O O . ARG A 1 224 ? 8.847 -1.607 8.883 1.00 95.31 224 ARG A O 1
ATOM 1772 N N . PHE A 1 225 ? 7.390 0.076 9.150 1.00 97.31 225 PHE A N 1
ATOM 1773 C CA . PHE A 1 225 ? 7.722 0.834 7.942 1.00 97.31 225 PHE A CA 1
ATOM 1774 C C . PHE A 1 225 ? 8.399 2.180 8.255 1.00 97.31 225 PHE A C 1
ATOM 1776 O O . PHE A 1 225 ? 8.564 3.017 7.364 1.00 97.31 225 PHE A O 1
ATOM 1783 N N . VAL A 1 226 ? 8.763 2.405 9.518 1.00 98.12 226 VAL A N 1
ATOM 1784 C CA . VAL A 1 226 ? 9.445 3.613 9.979 1.00 98.12 226 VAL A CA 1
ATOM 1785 C C . VAL A 1 226 ? 10.809 3.209 10.512 1.00 98.12 226 VAL A C 1
ATOM 1787 O O . VAL A 1 226 ? 10.918 2.570 11.556 1.00 98.12 226 VAL A O 1
ATOM 1790 N N . ASP A 1 227 ? 11.862 3.587 9.802 1.00 98.00 227 ASP A N 1
ATOM 1791 C CA . ASP A 1 227 ? 13.221 3.387 10.275 1.00 98.00 227 ASP A CA 1
ATOM 1792 C C . ASP A 1 227 ? 13.681 4.596 11.090 1.00 98.00 227 ASP A C 1
ATOM 1794 O O . ASP A 1 227 ? 14.182 5.584 10.561 1.00 98.00 227 ASP A O 1
ATOM 1798 N N . LEU A 1 228 ? 13.525 4.502 12.409 1.00 97.38 228 LEU A N 1
ATOM 1799 C CA . LEU A 1 228 ? 13.931 5.558 13.339 1.00 97.38 228 LEU A CA 1
ATOM 1800 C C . LEU A 1 228 ? 15.457 5.757 13.414 1.00 97.38 228 LEU A C 1
ATOM 1802 O O . LEU A 1 228 ? 15.907 6.742 13.998 1.00 97.38 228 LEU A O 1
ATOM 1806 N N . SER A 1 229 ? 16.264 4.861 12.828 1.00 97.25 229 SER A N 1
ATOM 1807 C CA . SER A 1 229 ? 17.729 4.989 12.845 1.00 97.25 229 SER A CA 1
ATOM 1808 C C . SER A 1 229 ? 18.283 5.988 11.824 1.00 97.25 229 SER A C 1
ATOM 1810 O O . SER A 1 229 ? 19.420 6.430 11.971 1.00 97.25 229 SER A O 1
ATOM 1812 N N . LYS A 1 230 ? 17.487 6.373 10.820 1.00 97.25 230 LYS A N 1
ATOM 1813 C CA . LYS A 1 230 ? 17.830 7.386 9.809 1.00 97.25 230 LYS A CA 1
ATOM 1814 C C . LYS A 1 230 ? 17.055 8.676 10.032 1.00 97.25 230 LYS A C 1
ATOM 1816 O O . LYS A 1 230 ? 16.022 8.679 10.705 1.00 97.25 230 LYS A O 1
ATOM 1821 N N . ASP A 1 231 ? 17.531 9.758 9.436 1.00 97.50 231 ASP A N 1
ATOM 1822 C CA . ASP A 1 231 ? 16.789 11.012 9.379 1.00 97.50 231 ASP A CA 1
ATOM 1823 C C . ASP A 1 231 ? 15.932 11.070 8.116 1.00 97.50 231 ASP A C 1
ATOM 1825 O O . ASP A 1 231 ? 16.339 10.632 7.041 1.00 97.50 231 ASP A O 1
ATOM 1829 N N . PHE A 1 232 ? 14.718 11.593 8.262 1.00 98.56 232 PHE A N 1
ATOM 1830 C CA . PHE A 1 232 ? 13.773 11.771 7.167 1.00 98.56 232 PHE A CA 1
ATOM 1831 C C . PHE A 1 232 ? 12.870 12.977 7.421 1.00 98.56 232 PHE A C 1
ATOM 1833 O O . PHE A 1 232 ? 12.711 13.442 8.558 1.00 98.56 232 PHE A O 1
ATOM 1840 N N . HIS A 1 233 ? 12.269 13.494 6.353 1.00 98.31 233 HIS A N 1
ATOM 1841 C CA . HIS A 1 233 ? 11.349 14.624 6.423 1.00 98.31 233 HIS A CA 1
ATOM 1842 C C . HIS A 1 233 ? 10.195 14.349 7.406 1.00 98.31 233 HIS A C 1
ATOM 1844 O O . HIS A 1 233 ? 9.533 13.317 7.332 1.00 98.31 233 HIS A O 1
ATOM 1850 N N . GLY A 1 234 ? 9.956 15.271 8.344 1.00 97.94 234 GLY A N 1
ATOM 1851 C CA . GLY A 1 234 ? 8.879 15.164 9.339 1.00 97.94 234 GLY A CA 1
ATOM 1852 C C . GLY A 1 234 ? 9.174 14.278 10.560 1.00 97.94 234 GLY A C 1
ATOM 1853 O O . GLY A 1 234 ? 8.340 14.226 11.464 1.00 97.94 234 GLY A O 1
ATOM 1854 N N . LYS A 1 235 ? 10.346 13.622 10.650 1.00 98.44 235 LYS A N 1
ATOM 1855 C CA . LYS A 1 235 ? 10.706 12.730 11.775 1.00 98.44 235 LYS A CA 1
ATOM 1856 C C . LYS A 1 235 ? 10.583 13.40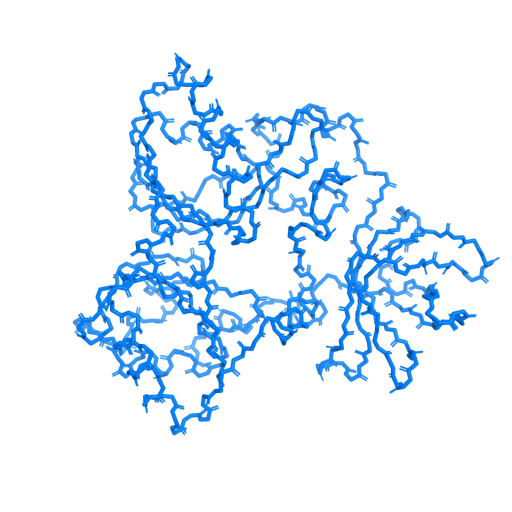4 13.141 1.00 98.44 235 LYS A C 1
ATOM 1858 O O . LYS A 1 235 ? 9.878 12.894 14.005 1.00 98.44 235 LYS A O 1
ATOM 1863 N N . ALA A 1 236 ? 11.222 14.560 13.322 1.00 98.44 236 ALA A N 1
ATOM 1864 C CA . ALA A 1 236 ? 11.250 15.242 14.617 1.00 98.44 236 ALA A CA 1
ATOM 1865 C C . ALA A 1 236 ? 9.839 15.613 15.114 1.00 98.44 236 ALA A C 1
ATOM 1867 O O . ALA A 1 236 ? 9.520 15.422 16.285 1.00 98.44 236 ALA A O 1
ATOM 1868 N N . ALA A 1 237 ? 8.967 16.089 14.218 1.00 98.25 237 ALA A N 1
ATOM 1869 C CA . ALA A 1 237 ? 7.579 16.409 14.553 1.00 98.25 237 ALA A CA 1
ATOM 1870 C C . ALA A 1 237 ? 6.750 15.151 14.868 1.00 98.25 237 ALA A C 1
ATOM 1872 O O . ALA A 1 237 ? 5.937 15.154 15.796 1.00 98.25 237 ALA A O 1
ATOM 1873 N N . MET A 1 238 ? 6.988 14.058 14.138 1.00 98.12 238 MET A N 1
ATOM 1874 C CA . MET A 1 238 ? 6.370 12.760 14.403 1.00 98.12 238 MET A CA 1
ATOM 1875 C C . MET A 1 238 ? 6.763 12.227 15.792 1.00 98.12 238 MET A C 1
ATOM 1877 O O . MET A 1 238 ? 5.894 11.811 16.556 1.00 98.12 238 MET A O 1
ATOM 1881 N N . GLU A 1 239 ? 8.053 12.269 16.139 1.00 97.69 239 GLU A N 1
ATOM 1882 C CA . GLU A 1 239 ? 8.567 11.830 17.445 1.00 97.69 239 GLU A CA 1
ATOM 1883 C C . GLU A 1 239 ? 8.032 12.698 18.587 1.00 97.69 239 GLU A C 1
ATOM 1885 O O . GLU A 1 239 ? 7.587 12.165 19.603 1.00 97.69 239 GLU A O 1
ATOM 1890 N N . ALA A 1 240 ? 7.991 14.021 18.398 1.00 97.94 240 ALA A N 1
ATOM 1891 C CA . ALA A 1 240 ? 7.419 14.949 19.370 1.00 97.94 240 ALA A CA 1
ATOM 1892 C C . ALA A 1 240 ? 5.911 14.726 19.593 1.00 97.94 240 ALA A C 1
ATOM 1894 O O . ALA A 1 240 ? 5.418 14.913 20.704 1.00 97.94 240 ALA A O 1
ATOM 1895 N N . THR A 1 241 ? 5.177 14.311 18.554 1.00 96.50 241 THR A N 1
ATOM 1896 C CA . THR A 1 241 ? 3.741 13.991 18.649 1.00 96.50 241 THR A CA 1
ATOM 1897 C C . THR A 1 241 ? 3.488 12.730 19.481 1.00 96.50 241 THR A C 1
ATOM 1899 O O . THR A 1 241 ? 2.499 12.661 20.215 1.00 96.50 241 THR A O 1
ATOM 1902 N N . GLY A 1 242 ? 4.363 11.725 19.373 1.00 95.12 242 GLY A N 1
ATOM 1903 C CA . GLY A 1 242 ? 4.177 10.425 20.016 1.00 95.12 242 GLY A CA 1
ATOM 1904 C C . GLY A 1 242 ? 2.952 9.664 19.488 1.00 95.12 242 GLY A C 1
ATOM 1905 O O . GLY A 1 242 ? 2.572 9.787 18.323 1.00 95.12 242 GLY A O 1
ATOM 1906 N N . VAL A 1 243 ? 2.336 8.842 20.346 1.00 96.56 243 VAL A N 1
ATOM 1907 C CA . VAL A 1 243 ? 1.170 8.008 19.998 1.00 96.56 243 VAL A CA 1
ATOM 1908 C C . VAL A 1 243 ? -0.039 8.426 20.833 1.00 96.56 243 VAL A C 1
ATOM 1910 O O . VAL A 1 243 ? -0.214 7.965 21.961 1.00 96.56 243 VAL A O 1
ATOM 1913 N N . ARG A 1 244 ? -0.889 9.300 20.282 1.00 95.94 244 ARG A N 1
ATOM 1914 C CA . ARG A 1 244 ? -2.092 9.815 20.967 1.00 95.94 244 ARG A CA 1
ATOM 1915 C C . ARG A 1 244 ? -3.298 8.906 20.751 1.00 95.94 244 ARG A C 1
ATOM 1917 O O . ARG A 1 244 ? -4.208 8.869 21.573 1.00 95.94 244 ARG A O 1
ATOM 1924 N N . SER A 1 245 ? -3.302 8.175 19.640 1.00 96.69 245 SER A N 1
ATOM 1925 C CA . SER A 1 245 ? -4.329 7.206 19.257 1.00 96.69 245 SER A CA 1
ATOM 1926 C C . SER A 1 245 ? -3.701 6.020 18.525 1.00 96.69 245 SER A C 1
ATOM 1928 O O . SER A 1 245 ? -2.567 6.106 18.059 1.00 96.69 245 SER A O 1
ATOM 1930 N N . LYS A 1 246 ? -4.418 4.898 18.452 1.00 97.69 246 LYS A N 1
ATOM 1931 C CA . LYS A 1 246 ? -3.989 3.703 17.722 1.00 97.69 246 LYS A CA 1
ATOM 1932 C C . LYS A 1 246 ? -5.054 3.269 16.730 1.00 97.69 246 LYS A C 1
ATOM 1934 O O . LYS A 1 246 ? -6.221 3.142 17.105 1.00 97.69 246 LYS A O 1
ATOM 1939 N N . CYS A 1 247 ? -4.639 3.026 15.492 1.00 98.06 247 CYS A N 1
ATOM 1940 C CA . CYS A 1 247 ? -5.478 2.424 14.469 1.00 98.06 247 CYS A CA 1
ATOM 1941 C C . CYS A 1 247 ? -5.662 0.933 14.762 1.00 98.06 247 CYS A C 1
ATOM 1943 O O . CYS A 1 247 ? -4.684 0.197 14.862 1.00 98.06 247 CYS A O 1
ATOM 1945 N N . VAL A 1 248 ? -6.908 0.487 14.842 1.00 98.19 248 VAL A N 1
ATOM 1946 C CA . VAL A 1 248 ? -7.311 -0.885 15.158 1.00 98.19 248 VAL A CA 1
ATOM 1947 C C . VAL A 1 248 ? -8.262 -1.423 14.093 1.00 98.19 248 VAL A C 1
ATOM 1949 O O . VAL A 1 248 ? -8.894 -0.648 13.376 1.00 98.19 248 VAL A O 1
ATOM 1952 N N . THR A 1 249 ? -8.364 -2.748 13.995 1.00 98.44 249 THR A N 1
ATOM 1953 C CA . THR A 1 249 ? -9.374 -3.444 13.180 1.00 98.44 249 THR A CA 1
ATOM 1954 C C . THR A 1 249 ? -10.434 -4.036 14.103 1.00 98.44 249 THR A C 1
ATOM 1956 O O . THR A 1 249 ? -10.096 -4.550 15.168 1.00 98.44 249 THR A O 1
ATOM 1959 N N . LEU A 1 250 ? -11.708 -3.937 13.730 1.00 98.19 250 LEU A N 1
ATOM 1960 C CA . LEU A 1 250 ? -12.836 -4.429 14.515 1.00 98.19 250 LEU A CA 1
ATOM 1961 C C . LEU A 1 250 ? -13.739 -5.322 13.670 1.00 98.19 250 LEU A C 1
ATOM 1963 O O . LEU A 1 250 ? -14.040 -4.980 12.528 1.00 98.19 250 LEU A O 1
ATOM 1967 N N . LEU A 1 251 ? -14.236 -6.400 14.274 1.00 98.44 251 LEU A N 1
ATOM 1968 C CA . LEU A 1 251 ? -15.414 -7.123 13.790 1.00 98.44 251 LEU A CA 1
ATOM 1969 C C . LEU A 1 251 ? -16.641 -6.641 14.555 1.00 98.44 251 LEU A C 1
ATOM 1971 O O . LEU A 1 251 ? -16.579 -6.473 15.774 1.00 98.44 251 LEU A O 1
ATOM 1975 N N . ILE A 1 252 ? -17.736 -6.419 13.837 1.00 98.25 252 ILE A N 1
ATOM 1976 C CA . ILE A 1 252 ? -18.935 -5.752 14.341 1.00 98.25 252 ILE A CA 1
ATOM 1977 C C . ILE A 1 252 ? -20.124 -6.695 14.175 1.00 98.25 252 ILE A C 1
ATOM 1979 O O . ILE A 1 252 ? -20.354 -7.247 13.099 1.00 98.25 252 ILE A O 1
ATOM 1983 N N . ASP A 1 253 ? -20.868 -6.879 15.259 1.00 96.38 253 ASP A N 1
ATOM 1984 C CA . ASP A 1 253 ? -22.062 -7.712 15.315 1.00 96.38 253 ASP A CA 1
ATOM 1985 C C . ASP A 1 253 ? -23.297 -6.852 15.019 1.00 96.38 253 ASP A C 1
ATOM 1987 O O . ASP A 1 253 ? -23.974 -6.393 15.938 1.00 96.38 253 ASP A O 1
ATOM 1991 N N . GLY A 1 254 ? -23.568 -6.634 13.729 1.00 86.69 254 GLY A N 1
ATOM 1992 C CA . GLY A 1 254 ? -24.782 -5.996 13.210 1.00 86.69 254 GLY A CA 1
ATOM 1993 C C . GLY A 1 254 ? -24.599 -4.565 12.673 1.00 86.69 254 GLY A C 1
ATOM 1994 O O . GLY A 1 254 ? -23.484 -4.033 12.689 1.00 86.69 254 GLY A O 1
ATOM 1995 N N . PRO A 1 255 ? -25.695 -3.926 12.215 1.00 92.94 255 PRO A N 1
ATOM 1996 C CA . PRO A 1 255 ? -26.996 -4.548 11.930 1.00 92.94 255 PRO A CA 1
ATOM 1997 C C . PRO A 1 255 ? -26.916 -5.570 10.780 1.00 92.94 255 PRO A C 1
ATOM 1999 O O . PRO A 1 255 ? -25.954 -5.577 10.022 1.00 92.94 255 PRO A O 1
ATOM 2002 N N . ASP A 1 256 ? -27.934 -6.421 10.631 1.00 90.81 256 ASP A N 1
ATOM 2003 C CA . ASP A 1 256 ? -27.965 -7.456 9.578 1.00 90.81 256 ASP A CA 1
ATOM 2004 C C . ASP A 1 256 ? -28.205 -6.887 8.165 1.00 90.81 256 ASP A C 1
ATOM 2006 O O . ASP A 1 256 ? -28.009 -7.579 7.168 1.00 90.81 256 ASP A O 1
ATOM 2010 N N . ASP A 1 257 ? -28.661 -5.636 8.068 1.00 93.44 257 ASP A N 1
ATOM 2011 C CA . ASP A 1 257 ? -29.048 -4.963 6.826 1.00 93.44 257 ASP A CA 1
ATOM 2012 C C . ASP A 1 257 ? -28.154 -3.765 6.465 1.00 93.44 257 ASP A C 1
ATOM 2014 O O . ASP A 1 257 ? -28.434 -3.064 5.488 1.00 93.44 257 ASP A O 1
ATOM 2018 N N . ALA A 1 258 ? -27.071 -3.521 7.215 1.00 94.69 258 ALA A N 1
ATOM 2019 C CA . ALA A 1 258 ? -26.108 -2.477 6.884 1.00 94.69 258 ALA A CA 1
ATOM 2020 C C . ALA A 1 258 ? -24.701 -2.723 7.443 1.00 94.69 258 ALA A C 1
ATOM 2022 O O . ALA A 1 258 ? -24.512 -3.169 8.571 1.00 94.69 258 ALA A O 1
ATOM 2023 N N . ASP A 1 259 ? -23.714 -2.274 6.673 1.00 95.75 259 ASP A N 1
ATOM 2024 C CA . ASP A 1 259 ? -22.301 -2.262 7.043 1.00 95.75 259 ASP A CA 1
ATOM 2025 C C . ASP A 1 259 ? -21.849 -0.845 7.422 1.00 95.75 259 ASP A C 1
ATOM 2027 O O . ASP A 1 259 ? -22.415 0.139 6.927 1.00 95.75 259 ASP A O 1
ATOM 2031 N N . PRO A 1 260 ? -20.812 -0.693 8.264 1.00 95.50 260 PRO A N 1
ATOM 2032 C CA . PRO A 1 260 ? -20.203 0.612 8.491 1.00 95.50 260 PRO A CA 1
ATOM 2033 C C . PRO A 1 260 ? -19.596 1.160 7.195 1.00 95.50 260 PRO A C 1
ATOM 2035 O O . PRO A 1 260 ? -19.010 0.431 6.395 1.00 95.50 260 PRO A O 1
ATOM 2038 N N . TRP A 1 261 ? -19.662 2.474 7.014 1.00 92.44 261 TRP A N 1
ATOM 2039 C CA . TRP A 1 261 ? -18.978 3.164 5.920 1.00 92.44 261 TRP A CA 1
ATOM 2040 C C . TRP A 1 261 ? -17.559 3.598 6.316 1.00 92.44 261 TRP A C 1
ATOM 2042 O O . TRP A 1 261 ? -16.649 3.656 5.486 1.00 92.44 261 TRP A O 1
ATOM 2052 N N . GLY A 1 262 ? -17.354 3.893 7.598 1.00 91.00 262 GLY A N 1
ATOM 2053 C CA . GLY A 1 262 ? -16.261 4.717 8.087 1.00 91.00 262 GLY A CA 1
ATOM 2054 C C . GLY A 1 262 ? -16.792 6.107 8.408 1.00 91.00 262 GLY A C 1
ATOM 2055 O O . GLY A 1 262 ? -17.447 6.727 7.570 1.00 91.00 262 GLY A O 1
ATOM 2056 N N . ARG A 1 263 ? -16.451 6.607 9.605 1.00 94.38 263 ARG A N 1
ATOM 2057 C CA . ARG A 1 263 ? -16.877 7.840 10.312 1.00 94.38 263 ARG A CA 1
ATOM 2058 C C . ARG A 1 263 ? -17.761 7.600 11.536 1.00 94.38 263 ARG A C 1
ATOM 2060 O O . ARG A 1 263 ? -17.970 8.543 12.297 1.00 94.38 263 ARG A O 1
ATOM 2067 N N . GLU A 1 264 ? -18.226 6.383 11.764 1.00 97.69 264 GLU A N 1
ATOM 2068 C CA . GLU A 1 264 ? -19.027 6.015 12.927 1.00 97.69 264 GLU A CA 1
ATOM 2069 C C . GLU A 1 264 ? -18.236 6.178 14.229 1.00 97.69 264 GLU A C 1
ATOM 2071 O O . GLU A 1 264 ? -17.045 5.873 14.295 1.00 97.69 264 GLU A O 1
ATOM 2076 N N . ALA A 1 265 ? -18.893 6.655 15.285 1.00 98.00 265 ALA A N 1
ATOM 2077 C CA . ALA A 1 265 ? -18.270 6.804 16.596 1.00 98.00 265 ALA A CA 1
ATOM 2078 C C . ALA A 1 265 ? -18.142 5.449 17.312 1.00 98.00 265 ALA A C 1
ATOM 2080 O O . ALA A 1 265 ? -19.052 4.620 17.257 1.00 98.00 265 ALA A O 1
ATOM 2081 N N . LEU A 1 266 ? -17.021 5.267 18.014 1.00 98.44 266 LEU A N 1
ATOM 2082 C CA . LEU A 1 266 ? -16.743 4.106 18.856 1.00 98.44 266 LEU A CA 1
ATOM 2083 C C . LEU A 1 266 ? -16.945 4.467 20.327 1.00 98.44 266 LEU A C 1
ATOM 2085 O O . LEU A 1 266 ? -16.458 5.502 20.794 1.00 98.44 266 LEU A O 1
ATOM 2089 N N . TYR A 1 267 ? -17.628 3.589 21.050 1.00 98.38 267 TYR A N 1
ATOM 2090 C CA . TYR A 1 267 ? -17.986 3.747 22.454 1.00 98.38 267 TYR A CA 1
ATOM 2091 C C . TYR A 1 267 ? -17.439 2.591 23.295 1.00 98.38 267 TYR A C 1
ATOM 2093 O O . TYR A 1 267 ? -17.416 1.445 22.844 1.00 98.38 267 TYR A O 1
ATOM 2101 N N . ALA A 1 268 ? -16.994 2.889 24.512 1.00 96.88 268 ALA A N 1
ATOM 2102 C CA . ALA A 1 268 ? -16.701 1.885 25.528 1.00 96.88 268 ALA A CA 1
ATOM 2103 C C . ALA A 1 268 ? -17.989 1.420 26.230 1.00 96.88 268 ALA A C 1
ATOM 2105 O O . ALA A 1 268 ? -19.063 1.994 26.048 1.00 96.88 268 ALA A O 1
ATOM 2106 N N . ALA A 1 269 ? -17.879 0.366 27.044 1.00 91.81 269 ALA A N 1
ATOM 2107 C CA . ALA A 1 269 ? -19.016 -0.234 27.747 1.00 91.81 269 ALA A CA 1
ATOM 2108 C C . ALA A 1 269 ? -19.711 0.717 28.744 1.00 91.81 269 ALA A C 1
ATOM 2110 O O . ALA A 1 269 ? -20.886 0.532 29.042 1.00 91.81 269 ALA A O 1
ATOM 2111 N N . ASP A 1 270 ? -19.001 1.731 29.240 1.00 93.00 270 ASP A N 1
ATOM 2112 C CA . ASP A 1 270 ? -19.524 2.781 30.123 1.00 93.00 270 ASP A CA 1
ATOM 2113 C C . ASP A 1 270 ? -20.237 3.920 29.364 1.00 93.00 270 ASP A C 1
ATOM 2115 O O . ASP A 1 270 ? -20.697 4.884 29.974 1.00 93.00 270 ASP A O 1
ATOM 2119 N N . GLY A 1 271 ? -20.335 3.822 28.034 1.00 94.38 271 GLY A N 1
ATOM 2120 C CA . GLY A 1 271 ? -20.939 4.838 27.176 1.00 94.38 271 GLY A CA 1
ATOM 2121 C C . GLY A 1 271 ? -20.010 6.004 26.829 1.00 94.38 271 GLY A C 1
ATOM 2122 O O . GLY A 1 271 ? -20.439 6.931 26.136 1.00 94.38 271 GLY A O 1
ATOM 2123 N N . ALA A 1 272 ? -18.740 5.982 27.246 1.00 96.88 272 ALA A N 1
ATOM 2124 C CA . ALA A 1 272 ? -17.770 6.992 26.843 1.00 96.88 272 ALA A CA 1
ATOM 2125 C C . ALA A 1 272 ? -17.401 6.833 25.361 1.00 96.88 272 ALA A C 1
ATOM 2127 O O . ALA A 1 272 ? -17.140 5.729 24.882 1.00 96.88 272 ALA A O 1
ATOM 2128 N N . ARG A 1 273 ? -17.336 7.942 24.613 1.00 97.88 273 ARG A N 1
ATOM 2129 C CA . ARG A 1 273 ? -16.819 7.930 23.236 1.00 97.88 273 ARG A CA 1
ATOM 2130 C C . ARG A 1 273 ? -15.296 7.821 23.271 1.00 97.88 273 ARG A C 1
ATOM 2132 O O . ARG A 1 273 ? -14.632 8.745 23.732 1.00 97.88 273 ARG A O 1
ATOM 2139 N N . VAL A 1 274 ? -14.755 6.738 22.723 1.00 97.69 274 VAL A N 1
ATOM 2140 C CA . VAL A 1 274 ? -13.320 6.401 22.798 1.00 97.69 274 VAL A CA 1
ATOM 2141 C C . VAL A 1 274 ? -12.593 6.455 21.459 1.00 97.69 274 VAL A C 1
ATOM 2143 O O . VAL A 1 274 ? -11.370 6.316 21.417 1.00 97.69 274 VAL A O 1
ATOM 2146 N N . GLY A 1 275 ? -13.325 6.651 20.361 1.00 97.25 275 GLY A N 1
ATOM 2147 C CA . GLY A 1 275 ? -12.735 6.649 19.031 1.00 97.25 275 GLY A CA 1
ATOM 2148 C C . GLY A 1 275 ? -13.739 6.827 17.902 1.00 97.25 275 GLY A C 1
ATOM 2149 O O . GLY A 1 275 ? -14.890 7.223 18.115 1.00 97.25 275 GLY A O 1
ATOM 2150 N N . ARG A 1 276 ? -13.286 6.522 16.686 1.00 97.44 276 ARG A N 1
ATOM 2151 C CA . ARG A 1 276 ? -14.089 6.589 15.461 1.00 97.44 276 ARG A CA 1
ATOM 2152 C C . ARG A 1 276 ? -13.555 5.619 14.410 1.00 97.44 276 ARG A C 1
ATOM 2154 O O . ARG A 1 276 ? -12.341 5.491 14.266 1.00 97.44 276 ARG A O 1
ATOM 2161 N N . LEU A 1 277 ? -14.450 5.011 13.636 1.00 97.88 277 LEU A N 1
ATOM 2162 C CA . LEU A 1 277 ? -14.091 4.322 12.400 1.00 97.88 277 LEU A CA 1
ATOM 2163 C C . LEU A 1 277 ? -13.598 5.317 11.343 1.00 97.88 277 LEU A C 1
ATOM 2165 O O . LEU A 1 277 ? -14.132 6.415 11.184 1.00 97.88 277 LEU A O 1
ATOM 2169 N N . THR A 1 278 ? -12.596 4.920 10.581 1.00 97.50 278 THR A N 1
ATOM 2170 C CA . THR A 1 278 ? -12.087 5.635 9.404 1.00 97.50 278 THR A CA 1
ATOM 2171 C C . THR A 1 278 ? -12.543 4.970 8.115 1.00 97.50 278 THR A C 1
ATOM 2173 O O . THR A 1 278 ? -12.778 5.665 7.128 1.00 97.50 278 THR A O 1
ATOM 2176 N N . SER A 1 279 ? -12.766 3.658 8.147 1.00 97.12 279 SER A N 1
ATOM 2177 C CA . SER A 1 279 ? -13.362 2.896 7.056 1.00 97.12 279 SER A CA 1
ATOM 2178 C C . SER A 1 279 ? -14.133 1.687 7.579 1.00 97.12 279 SER A C 1
ATOM 2180 O O . SER A 1 279 ? -13.879 1.201 8.682 1.00 97.12 279 SER A O 1
ATOM 2182 N N . GLY A 1 280 ? -15.069 1.200 6.770 1.00 96.31 280 GLY A N 1
ATOM 2183 C CA . GLY A 1 280 ? -15.889 0.040 7.090 1.00 96.31 280 GLY A CA 1
ATOM 2184 C C . GLY A 1 280 ? -16.296 -0.758 5.854 1.00 96.31 280 GLY A C 1
ATOM 2185 O O . GLY A 1 280 ? -16.003 -0.354 4.722 1.00 96.31 280 GLY A O 1
ATOM 2186 N N . GLY A 1 281 ? -16.900 -1.917 6.079 1.00 95.31 281 GLY A N 1
ATOM 2187 C CA . GLY A 1 281 ? -17.443 -2.780 5.045 1.00 95.31 281 GLY A CA 1
ATOM 2188 C C . GLY A 1 281 ? -17.872 -4.133 5.599 1.00 95.31 281 GLY A C 1
ATOM 2189 O O . GLY A 1 281 ? -18.027 -4.304 6.807 1.00 95.31 281 GLY A O 1
ATOM 2190 N N . TRP A 1 282 ? -18.015 -5.099 4.696 1.00 95.38 282 TRP A N 1
ATOM 2191 C CA . TRP A 1 282 ? -18.351 -6.479 5.021 1.00 95.38 282 TRP A CA 1
ATOM 2192 C C . TRP A 1 282 ? -17.139 -7.384 4.818 1.00 95.38 282 TRP A C 1
ATOM 2194 O O . TRP A 1 282 ? -16.492 -7.330 3.772 1.00 95.38 282 TRP A O 1
ATOM 2204 N N . SER A 1 283 ? -16.853 -8.255 5.783 1.00 96.19 283 SER A N 1
ATOM 2205 C CA . SER A 1 283 ? -15.887 -9.334 5.603 1.00 96.19 283 SER A CA 1
ATOM 2206 C C . SER A 1 283 ? -16.595 -10.617 5.196 1.00 96.19 283 SER A C 1
ATOM 2208 O O . SER A 1 283 ? -17.374 -11.199 5.955 1.00 96.19 283 SER A O 1
ATOM 2210 N N . VAL A 1 284 ? -16.239 -11.121 4.017 1.00 94.25 284 VAL A N 1
ATOM 2211 C CA . VAL A 1 284 ? -16.685 -12.442 3.562 1.00 94.25 284 VAL A CA 1
ATOM 2212 C C . VAL A 1 284 ? -15.956 -13.542 4.335 1.00 94.25 284 VAL A C 1
ATOM 2214 O O . VAL A 1 284 ? -16.562 -14.569 4.630 1.00 94.25 284 VAL A O 1
ATOM 2217 N N . ALA A 1 285 ? -14.687 -13.330 4.705 1.00 95.12 285 ALA A N 1
ATOM 2218 C CA . ALA A 1 285 ? -13.907 -14.310 5.459 1.00 95.12 285 ALA A CA 1
ATOM 2219 C C . ALA A 1 285 ? -14.472 -14.575 6.865 1.00 95.12 285 ALA A C 1
ATOM 2221 O O . ALA A 1 285 ? -14.415 -15.709 7.340 1.00 95.12 285 ALA A O 1
ATOM 2222 N N . PHE A 1 286 ? -15.027 -13.547 7.515 1.00 96.06 286 PHE A N 1
ATOM 2223 C CA . PHE A 1 286 ? -15.568 -13.643 8.874 1.00 96.06 286 PHE A CA 1
ATOM 2224 C C . PHE A 1 286 ? -17.098 -13.689 8.935 1.00 96.06 286 PHE A C 1
ATOM 2226 O O . PHE A 1 286 ? -17.640 -13.995 9.995 1.00 96.06 286 PHE A O 1
ATOM 2233 N N . GLY A 1 287 ? -17.794 -13.396 7.830 1.00 95.75 287 GLY A N 1
ATOM 2234 C CA . GLY A 1 287 ? -19.257 -13.327 7.793 1.00 95.75 287 GLY A CA 1
ATOM 2235 C C . GLY A 1 287 ? -19.814 -12.248 8.723 1.00 95.75 287 GLY A C 1
ATOM 2236 O O . GLY A 1 287 ? -20.833 -12.472 9.374 1.00 95.75 287 GLY A O 1
ATOM 2237 N N . LYS A 1 288 ? -19.099 -11.122 8.841 1.00 96.25 288 LYS A N 1
ATOM 2238 C CA . LYS A 1 288 ? -19.422 -10.002 9.732 1.00 96.25 288 LYS A CA 1
ATOM 2239 C C . LYS A 1 288 ? -19.027 -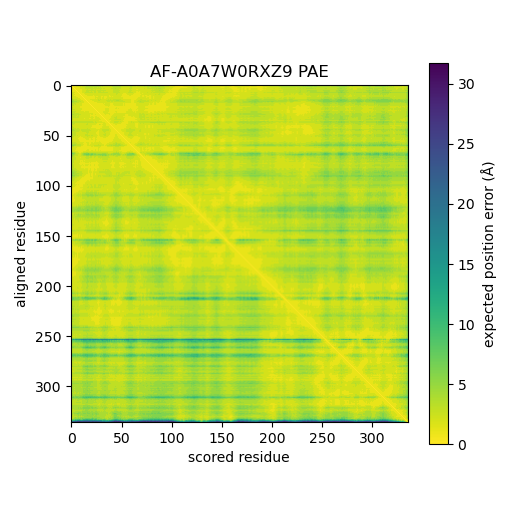8.674 9.106 1.00 96.25 288 LYS A C 1
ATOM 2241 O O . LYS A 1 288 ? -18.094 -8.611 8.301 1.00 96.25 288 LYS A O 1
ATOM 2246 N N . SER A 1 289 ? -19.655 -7.608 9.583 1.00 97.38 289 SER A N 1
ATOM 2247 C CA . SER A 1 289 ? -19.182 -6.246 9.372 1.00 97.38 289 SER A CA 1
ATOM 2248 C C . SER A 1 289 ? -17.766 -6.089 9.934 1.00 97.38 289 SER A C 1
ATOM 2250 O O . SER A 1 289 ? -17.438 -6.604 11.007 1.00 97.38 289 SER A O 1
ATOM 2252 N N . ILE A 1 290 ? -16.918 -5.374 9.204 1.00 97.81 290 ILE A N 1
ATOM 2253 C CA . ILE A 1 290 ? -15.527 -5.093 9.562 1.00 97.81 290 ILE A CA 1
ATOM 2254 C C . ILE A 1 290 ? -15.261 -3.595 9.439 1.00 97.81 290 ILE A C 1
ATOM 2256 O O . ILE A 1 290 ? -15.806 -2.918 8.567 1.00 97.81 290 ILE A O 1
ATOM 2260 N N . GLY A 1 291 ? -14.414 -3.057 10.310 1.00 97.62 291 GLY A N 1
ATOM 2261 C CA . GLY A 1 291 ? -13.999 -1.663 10.229 1.00 97.62 291 GLY A CA 1
ATOM 2262 C C . GLY A 1 291 ? -12.588 -1.440 10.733 1.00 97.62 291 GLY A C 1
ATOM 2263 O O . GLY A 1 291 ? -12.098 -2.173 11.590 1.00 97.62 291 GLY A O 1
ATOM 2264 N N . LEU A 1 292 ? -11.942 -0.406 10.203 1.00 98.44 292 LEU A N 1
ATOM 2265 C CA . LEU A 1 292 ? -10.722 0.154 10.773 1.00 98.44 292 LEU A CA 1
ATOM 2266 C C . LEU A 1 292 ? -11.053 1.506 11.390 1.00 98.44 292 LEU A C 1
ATOM 2268 O O . LEU A 1 292 ? -11.920 2.235 10.902 1.00 98.44 292 LEU A O 1
ATOM 2272 N N . GLY A 1 293 ? -10.373 1.846 12.475 1.00 97.75 293 GLY A N 1
ATOM 2273 C CA . GLY A 1 293 ? -10.606 3.102 13.171 1.00 97.75 293 GLY A CA 1
ATOM 2274 C C . GLY A 1 293 ? -9.554 3.407 14.211 1.00 97.75 293 GLY A C 1
ATOM 2275 O O . GLY A 1 293 ? -8.738 2.559 14.549 1.00 97.75 293 GLY A O 1
ATOM 2276 N N . TYR A 1 294 ? -9.602 4.620 14.744 1.00 98.19 294 TYR A N 1
ATOM 2277 C CA . TYR A 1 294 ? -8.686 5.072 15.782 1.00 98.19 294 TYR A CA 1
ATOM 2278 C C . TYR A 1 294 ? -9.379 5.098 17.134 1.00 98.19 294 TYR A C 1
ATOM 2280 O O . TYR A 1 294 ? -10.486 5.629 17.261 1.00 98.19 294 TYR A O 1
ATOM 2288 N N . VAL A 1 295 ? -8.695 4.568 18.144 1.00 98.25 295 VAL A N 1
ATOM 2289 C CA . VAL A 1 295 ? -9.102 4.621 19.553 1.00 98.25 295 VAL A CA 1
ATOM 2290 C C . VAL A 1 295 ? -7.964 5.156 20.415 1.00 98.25 295 VAL A C 1
ATOM 2292 O O . VAL A 1 295 ? -6.796 5.116 20.017 1.00 98.25 295 VAL A O 1
ATOM 2295 N N . ALA A 1 296 ? -8.280 5.652 21.611 1.00 95.75 296 ALA A N 1
ATOM 2296 C CA . ALA A 1 296 ? -7.238 5.976 22.583 1.00 95.75 296 ALA A CA 1
ATOM 2297 C C . ALA A 1 296 ? -6.433 4.707 22.959 1.00 95.75 296 ALA A C 1
ATOM 2299 O O . ALA A 1 296 ? -7.021 3.624 23.042 1.00 95.75 296 ALA A O 1
ATOM 2300 N N . PRO A 1 297 ? -5.113 4.801 23.232 1.00 95.81 297 PRO A N 1
ATOM 2301 C CA . PRO A 1 297 ? -4.251 3.633 23.442 1.00 95.81 297 PRO A CA 1
ATOM 2302 C C . PRO A 1 297 ? -4.736 2.661 24.526 1.00 95.81 297 PRO A C 1
ATOM 2304 O O . PRO A 1 297 ? -4.551 1.455 24.383 1.00 95.81 297 PRO A O 1
ATOM 2307 N N . ALA A 1 298 ? -5.404 3.168 25.567 1.00 96.19 298 ALA A N 1
ATOM 2308 C CA . ALA A 1 298 ? -5.981 2.362 26.645 1.00 96.19 298 ALA A CA 1
ATOM 2309 C C . ALA A 1 298 ? -7.079 1.383 26.176 1.00 96.19 298 ALA A C 1
ATOM 2311 O O . ALA A 1 298 ? -7.353 0.403 26.860 1.00 96.19 298 ALA A O 1
ATOM 2312 N N . HIS A 1 299 ? -7.683 1.622 25.008 1.00 97.12 299 HIS A N 1
ATOM 2313 C CA . HIS A 1 299 ? -8.748 0.795 24.436 1.00 97.12 299 HIS A CA 1
ATOM 2314 C C . HIS A 1 299 ? -8.294 -0.027 23.225 1.00 97.12 299 HIS A C 1
ATOM 2316 O O . HIS A 1 299 ? -9.125 -0.674 22.605 1.00 97.12 299 HIS A O 1
ATOM 2322 N N . ALA A 1 300 ? -7.008 -0.003 22.864 1.00 97.25 300 ALA A N 1
ATOM 2323 C CA . ALA A 1 300 ? -6.521 -0.550 21.594 1.00 97.25 300 ALA A CA 1
ATOM 2324 C C . ALA A 1 300 ? -6.117 -2.037 21.636 1.00 97.25 300 ALA A C 1
ATOM 2326 O O . ALA A 1 300 ? -5.580 -2.551 20.657 1.00 97.25 300 ALA A O 1
ATOM 2327 N N . ALA A 1 301 ? -6.296 -2.720 22.768 1.00 97.19 301 ALA A N 1
ATOM 2328 C CA . ALA A 1 301 ? -5.860 -4.104 22.916 1.00 97.19 301 ALA A CA 1
ATOM 2329 C C . ALA A 1 301 ? -6.739 -5.069 22.090 1.00 97.19 301 ALA A C 1
ATOM 2331 O O . ALA A 1 301 ? -7.968 -4.959 22.151 1.00 97.19 301 ALA A O 1
ATOM 2332 N N . PRO A 1 302 ? -6.152 -6.053 21.377 1.00 97.81 302 PRO A N 1
ATOM 2333 C CA . PRO A 1 302 ? -6.915 -7.149 20.785 1.00 97.81 302 PRO A CA 1
ATOM 2334 C C . PRO A 1 302 ? -7.817 -7.837 21.818 1.00 97.81 302 PRO A C 1
ATOM 2336 O O . PRO A 1 302 ? -7.413 -8.072 22.957 1.00 97.81 302 PRO A O 1
ATOM 2339 N N . GLY A 1 303 ? -9.055 -8.134 21.427 1.00 97.81 303 GLY A N 1
ATOM 2340 C CA . GLY A 1 303 ? -10.097 -8.681 22.298 1.00 97.81 303 GLY A CA 1
ATOM 2341 C C . GLY A 1 303 ? -10.882 -7.639 23.104 1.00 97.81 303 GLY A C 1
ATOM 2342 O O . GLY A 1 303 ? -11.896 -7.991 23.711 1.00 97.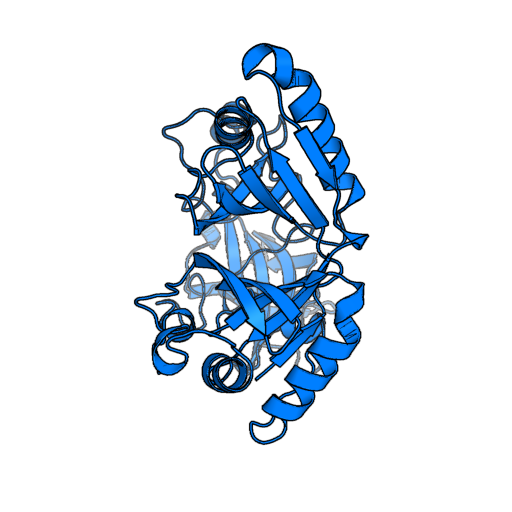81 303 GLY A O 1
ATOM 2343 N N . ALA A 1 304 ? -10.474 -6.363 23.103 1.00 97.81 304 ALA A N 1
ATOM 2344 C CA . ALA A 1 304 ? -11.255 -5.305 23.737 1.00 97.81 304 ALA A CA 1
ATOM 2345 C C . ALA A 1 304 ? -12.631 -5.168 23.068 1.00 97.81 304 ALA A C 1
ATOM 2347 O O . ALA A 1 304 ? -12.756 -5.174 21.839 1.00 97.81 304 ALA A O 1
ATOM 2348 N N . ARG A 1 305 ? -13.668 -5.038 23.902 1.00 98.12 305 ARG A N 1
ATOM 2349 C CA . ARG A 1 305 ? -15.058 -4.880 23.468 1.00 98.12 305 ARG A CA 1
ATOM 2350 C C . ARG A 1 305 ? -15.431 -3.410 23.431 1.00 98.12 305 ARG A C 1
ATOM 2352 O O . ARG A 1 305 ? -15.298 -2.712 24.434 1.00 98.12 305 ARG A O 1
ATOM 2359 N N . LEU A 1 306 ? -15.932 -2.980 22.287 1.00 98.38 306 LEU A N 1
ATOM 2360 C CA . LEU A 1 306 ? -16.436 -1.641 22.025 1.00 98.38 306 LEU A CA 1
ATOM 2361 C C . LEU A 1 306 ? -17.848 -1.733 21.447 1.00 98.38 306 LEU A C 1
ATOM 2363 O O . LEU A 1 306 ? -18.391 -2.817 21.231 1.00 98.38 306 LEU A O 1
ATOM 2367 N N . GLN A 1 307 ? -18.449 -0.581 21.200 1.00 98.19 307 GLN A N 1
ATOM 2368 C CA . GLN A 1 307 ? -19.701 -0.458 20.477 1.00 98.19 307 GLN A CA 1
ATOM 2369 C C . GLN A 1 307 ? -19.549 0.562 19.354 1.00 98.19 307 GLN A C 1
ATOM 2371 O O . GLN A 1 307 ? -18.965 1.627 19.551 1.00 98.19 307 GLN A O 1
ATOM 2376 N N . VAL A 1 308 ? -20.080 0.250 18.177 1.00 98.19 308 VAL A N 1
ATOM 2377 C CA . VAL A 1 308 ? -20.095 1.153 17.022 1.00 98.19 308 VAL A CA 1
ATOM 2378 C C . VAL A 1 308 ? -21.486 1.760 16.919 1.00 98.19 308 VAL A C 1
ATOM 2380 O O . VAL A 1 308 ? -22.486 1.042 16.945 1.00 98.19 308 VAL A O 1
ATOM 2383 N N . ARG A 1 309 ? -21.569 3.089 16.807 1.00 97.25 309 ARG A N 1
ATOM 2384 C CA . ARG A 1 309 ? -22.852 3.766 16.596 1.00 97.25 309 ARG A CA 1
ATOM 2385 C C . ARG A 1 309 ? -23.204 3.808 15.112 1.00 97.25 309 ARG A C 1
ATOM 2387 O O . ARG A 1 309 ? -22.611 4.584 14.368 1.00 97.25 309 ARG A O 1
ATOM 2394 N N . MET A 1 310 ? -24.213 3.039 14.715 1.00 96.75 310 MET A N 1
ATOM 2395 C CA . MET A 1 310 ? -24.775 3.018 13.361 1.00 96.75 310 MET A CA 1
ATOM 2396 C C . MET A 1 310 ? -26.282 3.227 13.434 1.00 96.75 310 MET A C 1
ATOM 2398 O O . MET A 1 310 ? -26.952 2.555 14.215 1.00 96.75 310 MET A O 1
ATOM 2402 N N . GLN A 1 311 ? -26.806 4.150 12.621 1.00 93.00 311 GLN A N 1
ATOM 2403 C CA . GLN A 1 311 ? -28.250 4.419 12.517 1.00 93.00 311 GLN A CA 1
ATOM 2404 C C . GLN A 1 311 ? -28.915 4.605 13.900 1.00 93.00 311 GLN A C 1
ATOM 2406 O O . GLN A 1 311 ? -29.898 3.952 14.236 1.00 93.00 311 GLN A O 1
ATOM 2411 N N . ASP A 1 312 ? -28.302 5.446 14.741 1.00 92.31 312 ASP A N 1
ATOM 2412 C CA . ASP A 1 312 ? -28.728 5.749 16.119 1.00 92.31 312 ASP A CA 1
ATOM 2413 C C . ASP A 1 312 ? -28.804 4.570 17.101 1.00 92.31 312 ASP A C 1
ATOM 2415 O O . ASP A 1 312 ? -29.337 4.701 18.203 1.00 92.31 312 ASP A O 1
ATOM 2419 N N . ARG A 1 313 ? -28.180 3.439 16.762 1.00 96.19 313 ARG A N 1
ATOM 2420 C CA . ARG A 1 313 ? -28.057 2.264 17.632 1.00 96.19 313 ARG A CA 1
ATOM 2421 C C . ARG A 1 313 ? -26.595 1.905 17.870 1.00 96.19 313 ARG A C 1
ATOM 2423 O O . ARG A 1 313 ? -25.727 2.222 17.060 1.00 96.19 313 ARG A O 1
ATOM 2430 N N . LEU A 1 314 ? -26.330 1.264 19.006 1.00 97.44 314 LEU A N 1
ATOM 2431 C CA . LEU A 1 314 ? -25.006 0.779 19.393 1.00 97.44 314 LEU A CA 1
ATOM 2432 C C . LEU A 1 314 ? -24.908 -0.718 19.100 1.00 97.44 314 LEU A C 1
ATOM 2434 O O . LEU A 1 314 ? -25.674 -1.506 19.654 1.00 97.44 314 LEU A O 1
ATOM 2438 N N . TRP A 1 315 ? -23.958 -1.088 18.246 1.00 97.94 315 TRP A N 1
ATOM 2439 C CA . TRP A 1 315 ? -23.700 -2.470 17.847 1.00 97.94 315 TRP A CA 1
ATOM 2440 C C . TRP A 1 315 ? -22.403 -2.970 18.478 1.00 97.94 315 TRP A C 1
ATOM 2442 O O . TRP A 1 315 ? -21.403 -2.247 18.421 1.00 97.94 315 TRP A O 1
ATOM 2452 N N . PRO A 1 316 ? -22.388 -4.160 19.106 1.00 98.12 316 PRO A N 1
ATOM 2453 C CA . PRO A 1 316 ? -21.174 -4.714 19.692 1.00 98.12 316 PRO A CA 1
ATOM 2454 C C . PRO A 1 316 ? -20.065 -4.858 18.651 1.00 98.12 316 PRO A C 1
ATOM 2456 O O . PRO A 1 316 ? -20.302 -5.280 17.524 1.00 98.12 316 PRO A O 1
ATOM 2459 N N . ALA A 1 317 ? -18.841 -4.528 19.044 1.00 98.31 317 ALA A N 1
ATOM 2460 C CA . ALA A 1 317 ? -17.659 -4.695 18.221 1.00 98.31 317 ALA A CA 1
ATOM 2461 C C . ALA A 1 317 ? -16.500 -5.231 19.061 1.00 98.31 317 ALA A C 1
ATOM 2463 O O . ALA A 1 317 ? -16.359 -4.898 20.239 1.00 98.31 317 ALA A O 1
ATOM 2464 N N . THR A 1 318 ? -15.654 -6.056 18.456 1.00 98.56 318 THR A N 1
ATOM 2465 C CA . THR A 1 318 ? -14.458 -6.603 19.105 1.00 98.56 318 THR A CA 1
ATOM 2466 C C . THR A 1 318 ? -13.231 -6.250 18.285 1.00 98.56 318 THR A C 1
ATOM 2468 O O . THR A 1 318 ? -13.203 -6.501 17.081 1.00 98.56 318 THR A O 1
ATOM 2471 N N . ILE A 1 319 ? -12.219 -5.679 18.939 1.00 98.56 319 ILE A N 1
ATOM 2472 C CA . ILE A 1 319 ? -10.927 -5.408 18.306 1.00 98.56 319 ILE A CA 1
ATOM 2473 C C . ILE A 1 319 ? -10.221 -6.732 18.005 1.00 98.56 319 ILE A C 1
ATOM 2475 O O . ILE A 1 319 ? -10.112 -7.592 18.880 1.00 98.56 319 ILE A O 1
ATOM 2479 N N . THR A 1 320 ? -9.725 -6.892 16.782 1.00 97.94 320 THR A N 1
ATOM 2480 C CA . THR A 1 320 ? -8.966 -8.070 16.348 1.00 97.94 320 THR A CA 1
ATOM 2481 C C . THR A 1 320 ? -7.459 -7.860 16.493 1.00 97.94 320 THR A C 1
ATOM 2483 O O . THR A 1 320 ? -6.986 -6.761 16.781 1.00 97.94 320 THR A O 1
ATOM 2486 N N . GLU A 1 321 ? -6.685 -8.918 16.262 1.00 95.00 321 GLU A N 1
ATOM 2487 C CA . GLU A 1 321 ? -5.262 -8.782 15.936 1.00 95.00 321 GLU A CA 1
ATOM 2488 C C . GLU A 1 321 ? -5.053 -8.042 14.597 1.00 95.00 321 GLU A C 1
ATOM 2490 O O . GLU A 1 321 ? -5.994 -7.920 13.805 1.00 95.00 321 GLU A O 1
ATOM 2495 N N . ASP A 1 322 ? -3.837 -7.534 14.350 1.00 91.62 322 ASP A N 1
ATOM 2496 C CA . ASP A 1 322 ? -3.459 -6.958 13.048 1.00 91.62 322 ASP A CA 1
ATOM 2497 C C . ASP A 1 322 ? -3.447 -8.063 11.984 1.00 91.62 322 ASP A C 1
ATOM 2499 O O . ASP A 1 322 ? -2.874 -9.132 12.192 1.00 91.62 322 ASP A O 1
ATOM 2503 N N . SER A 1 323 ? -4.061 -7.796 10.831 1.00 93.62 323 SER A N 1
ATOM 2504 C CA . SER A 1 323 ? -4.254 -8.763 9.748 1.00 93.62 323 SER A CA 1
ATOM 2505 C C . SER A 1 323 ? -4.968 -10.047 10.209 1.00 93.62 323 SER A C 1
ATOM 2507 O O . SER A 1 323 ? -4.401 -11.136 10.067 1.00 93.62 323 SER A O 1
ATOM 2509 N N . PRO A 1 324 ? -6.222 -9.963 10.697 1.00 95.06 324 PRO A N 1
ATOM 2510 C CA . PRO A 1 324 ? -6.946 -11.126 11.215 1.00 95.06 324 PRO A CA 1
ATOM 2511 C C . PRO A 1 324 ? -7.119 -12.240 10.169 1.00 95.06 324 PRO A C 1
ATOM 2513 O O . PRO A 1 324 ? -7.227 -13.415 10.516 1.00 95.06 324 PRO A O 1
ATOM 2516 N N . TYR A 1 325 ? -7.118 -11.906 8.875 1.00 95.81 325 TYR A N 1
ATOM 2517 C CA . TYR A 1 325 ? -7.036 -12.891 7.803 1.00 95.81 325 TYR A CA 1
ATOM 2518 C C . TYR A 1 325 ? -5.577 -13.193 7.438 1.00 95.81 325 TYR A C 1
ATOM 2520 O O . TYR A 1 325 ? -4.831 -12.309 7.013 1.00 95.81 325 TYR A O 1
ATOM 2528 N N . ASP A 1 326 ? -5.169 -14.461 7.551 1.00 94.12 326 ASP A N 1
ATOM 2529 C CA . ASP A 1 326 ? -3.800 -14.921 7.261 1.00 94.12 326 ASP A CA 1
ATOM 2530 C C . ASP A 1 326 ? -2.713 -14.049 7.940 1.00 94.12 326 ASP A C 1
ATOM 2532 O O . ASP A 1 326 ? -1.894 -13.431 7.250 1.00 94.12 326 ASP A O 1
ATOM 2536 N N . PRO A 1 327 ? -2.683 -13.963 9.285 1.00 92.44 327 PRO A N 1
ATOM 2537 C CA . PRO A 1 327 ? -1.755 -13.086 10.014 1.00 92.44 327 PRO A CA 1
ATOM 2538 C C . PRO A 1 327 ? -0.279 -13.418 9.742 1.00 92.44 327 PRO A C 1
ATOM 2540 O O . PRO A 1 327 ? 0.584 -12.540 9.732 1.00 92.44 327 PRO A O 1
ATOM 2543 N N . ALA A 1 328 ? 0.023 -14.682 9.426 1.00 92.50 328 ALA A N 1
ATOM 2544 C CA . ALA A 1 328 ? 1.365 -15.130 9.056 1.00 92.50 328 ALA A CA 1
ATOM 2545 C C . ALA A 1 328 ? 1.776 -14.749 7.619 1.00 92.50 328 ALA A C 1
ATOM 2547 O O . ALA A 1 328 ? 2.935 -14.951 7.241 1.00 92.50 328 ALA A O 1
ATOM 2548 N N . ASN A 1 329 ? 0.859 -14.195 6.814 1.00 91.62 329 ASN A N 1
ATOM 2549 C CA . ASN A 1 329 ? 1.067 -13.896 5.397 1.00 91.62 329 ASN A CA 1
ATOM 2550 C C . ASN A 1 329 ? 1.561 -15.122 4.604 1.00 91.62 329 ASN A C 1
ATOM 2552 O O . ASN A 1 329 ? 2.452 -15.018 3.750 1.00 91.62 329 ASN A O 1
ATOM 2556 N N . ALA A 1 330 ? 1.019 -16.302 4.908 1.00 93.31 330 ALA A N 1
ATOM 2557 C CA . ALA A 1 330 ? 1.391 -17.540 4.239 1.00 93.31 330 ALA A CA 1
ATOM 2558 C C . ALA A 1 330 ? 0.892 -17.555 2.787 1.00 93.31 330 ALA A C 1
ATOM 2560 O O . ALA A 1 330 ? 1.611 -17.999 1.889 1.00 93.31 330 ALA A O 1
ATOM 2561 N N . ARG A 1 331 ? -0.301 -17.006 2.528 1.00 93.06 331 ARG A N 1
ATOM 2562 C CA . ARG A 1 331 ? -0.969 -17.077 1.218 1.00 93.06 331 ARG A CA 1
ATOM 2563 C C . ARG A 1 331 ? -0.256 -16.255 0.152 1.00 93.06 331 ARG A C 1
ATOM 2565 O O . ARG A 1 331 ? -0.024 -16.747 -0.948 1.00 93.06 331 ARG A O 1
ATOM 2572 N N . ILE A 1 332 ? 0.204 -15.047 0.483 1.00 91.69 332 ILE A N 1
ATOM 2573 C CA . ILE A 1 332 ? 0.962 -14.197 -0.460 1.00 91.69 332 ILE A CA 1
ATOM 2574 C C . ILE A 1 332 ? 2.338 -14.787 -0.825 1.00 91.69 332 ILE A C 1
ATOM 2576 O O . ILE A 1 332 ? 2.920 -14.478 -1.873 1.00 91.69 332 ILE A O 1
ATOM 2580 N N . ARG A 1 333 ? 2.868 -15.662 0.041 1.00 88.56 333 ARG A N 1
ATOM 2581 C CA . ARG A 1 333 ? 4.181 -16.309 -0.099 1.00 88.56 333 ARG A CA 1
ATOM 2582 C C . ARG A 1 333 ? 4.103 -17.737 -0.639 1.00 88.56 333 ARG A C 1
ATOM 2584 O O . ARG A 1 333 ? 5.159 -18.339 -0.837 1.00 88.56 333 ARG A O 1
ATOM 2591 N N . ALA A 1 334 ? 2.904 -18.253 -0.908 1.00 86.75 334 ALA A N 1
ATOM 2592 C CA . ALA A 1 334 ? 2.708 -19.599 -1.432 1.00 86.75 334 ALA A CA 1
ATOM 2593 C C . ALA A 1 334 ? 3.545 -19.836 -2.702 1.00 86.75 334 ALA A C 1
ATOM 2595 O O . ALA A 1 334 ? 3.724 -18.924 -3.520 1.00 86.75 334 ALA A O 1
ATOM 2596 N N . ASP A 1 335 ? 4.105 -21.042 -2.834 1.00 73.38 335 ASP A N 1
ATOM 2597 C CA . ASP A 1 335 ? 4.887 -21.455 -4.010 1.00 73.38 335 ASP A CA 1
ATOM 2598 C C . ASP A 1 335 ? 4.114 -22.399 -4.953 1.00 73.38 335 ASP A C 1
ATOM 2600 O O . ASP A 1 335 ? 4.477 -22.544 -6.121 1.00 73.38 335 ASP A O 1
ATOM 2604 N N . ALA A 1 336 ? 3.029 -22.993 -4.460 1.00 56.94 336 ALA A N 1
ATOM 2605 C CA . ALA A 1 336 ? 2.093 -23.831 -5.195 1.00 56.94 336 ALA A CA 1
ATOM 2606 C C . ALA A 1 336 ? 0.668 -23.475 -4.773 1.00 56.94 336 ALA A C 1
ATOM 2608 O O . ALA A 1 336 ? 0.473 -23.263 -3.550 1.00 56.94 336 ALA A O 1
#

Foldseek 3Di:
DEKEWPLLWWKKKKFDQLQQVLCQQQWFFHDDDAQFWDWTFGADLLQAGQWIWIWHRNDPGIIMTITHSVCRVSVVVVVVVSCVVCCVPRNDMDMDTCSVFKIKMKQFAQCQLVLQLVFWDDPCSVCCCFCVNQNARGWDFTGRNPWTWTWGLDDLLLAAIIITITGPVCVVVVVVSSCVSCVVVVYDYDYPQVSLQSNLLQLNDDPPFLGDDPDHCVQAVNVVRGDLVDHHNNNVSNVVVPHQKHKFKKFWADDPPDADAWFWFKAAPVRDGFWTFRGWDAHPPVRTIMTIIIGGPVQRDFQRWIWTQDPNDTIIMTTHPRNNPPNVSCRNRDRD

pLDDT: mean 96.37, std 3.42, range [56.94, 98.75]

Radius of gyration: 20.62 Å; Cα contacts (8 Å, |Δi|>4): 782; chains: 1; bounding box: 52×46×57 Å

Nearest PDB structures (foldseek):
  1pj6-assembly1_A  TM=9.164E-01  e=2.305E-31  Arthrobacter globiformis
  3gsi-assembly1_A  TM=9.176E-01  e=1.102E-30  Arthrobacter globiformis
  1wos-assembly1_A  TM=9.403E-01  e=8.375E-30  Thermotoga maritima
  1v5v-assembly1_B  TM=8.838E-01  e=3.566E-29  Pyrococcus horikoshii
  1wsr-assembly1_A  TM=9.202E-01  e=4.443E-26  Homo sapiens

Mean predicted aligned error: 3.32 Å

Secondary structure (DSSP, 8-state):
-EEEE-TTSEEEEEESTTHHHHHHHHBSSPPPPTTBEEEEEEEPTTSSEEEEEEEEEEETTEEEEEE-GGGHHHHHHHHHHHHHHHHHHH---EEEE-TTTEEEEEEESTTHHHHHHTTEE-SSHHHHTSTTTS-TTBEEEEEETTEEEEEE---TTSSSEEEEEEEGGGHHHHHHHHHHHHGGGT-EE--HHHHHHHHHHTT---BTTTBSTT--TTTTT-GGG--TTS--TTHHHHHHH--S-EEEEEEE---TT----S-PEEE-TTS-EEEEEEEEEEETTTTEEEEEEEE-GGG-STT-EEEEEETTEEEEEEEPPSSSSSTT-TTTT---

Solvent-accessible surface area (backbone atoms only — not comparable to full-atom values): 17027 Å² total; per-residue (Å²): 61,39,39,28,85,46,35,62,34,23,32,36,43,37,31,36,88,8,37,54,62,44,52,36,32,47,22,37,24,74,75,48,55,69,40,18,41,34,67,33,34,28,43,32,79,71,16,14,30,64,43,56,34,43,36,35,21,72,39,94,46,29,36,39,40,37,32,59,35,97,37,38,70,66,49,47,55,53,52,52,51,52,47,64,74,38,28,87,78,44,37,61,62,46,79,43,85,39,30,85,53,32,28,27,40,37,33,30,24,85,57,31,61,67,40,48,54,76,37,47,58,55,100,53,48,92,48,55,75,29,55,90,70,42,34,76,41,24,40,47,81,45,32,48,71,88,40,64,25,46,35,31,33,49,53,75,54,62,31,21,31,31,33,40,34,26,51,41,90,46,43,67,61,52,49,54,53,51,50,64,59,21,50,92,64,60,50,38,82,46,56,71,67,62,46,54,25,35,14,51,43,39,53,53,76,43,85,84,48,62,35,27,80,89,33,31,51,63,18,51,66,38,55,95,36,47,45,82,90,58,74,36,56,21,46,71,38,29,62,73,63,56,70,73,36,30,46,44,36,31,44,29,65,52,61,96,88,52,58,52,70,39,65,38,45,25,24,41,91,88,68,48,78,48,35,31,29,40,34,36,26,57,32,81,91,74,74,34,28,32,32,35,25,40,25,38,65,94,64,56,49,62,68,37,65,36,26,39,46,54,96,97,38,75,25,51,26,34,30,44,57,81,16,71,51,63,66,82,50,55,55,45,60,54,76,120

Sequence (336 aa):
IGLIDASAFTKHFLRGPGVSAFLDWFTTNRLPKVGRLSLTYALTEAGTVRSEYTILRRAEDAYYLVSAGAWTAYDHDFLLKAIEDKTPEFGPIYVADVTTQWGVFALAGPNSRALLAKLIRDPDPATALGNRRFPWLAGRDVELMMCPTTALRVAYTGELGWELHHPIEMQNYLYDRLMQAGEPMGLKLVGARAQNWLRQEKSYRAFGTELGRDATPLEADLARFVDLSKDFHGKAAMEATGVRSKCVTLLIDGPDDADPWGREALYAADGARVGRLTSGGWSVAFGKSIGLGYVAPAHAAPGARLQVRMQDRLWPATITEDSPYDPANARIRADA